Protein AF-A0A5C3MNG6-F1 (afdb_monomer_lite)

Structure (mmCIF, N/CA/C/O backbone):
data_AF-A0A5C3MNG6-F1
#
_entry.id   AF-A0A5C3MNG6-F1
#
loop_
_atom_site.group_PDB
_atom_site.id
_atom_site.type_symbol
_atom_site.label_atom_id
_atom_site.label_alt_id
_atom_site.label_comp_id
_atom_site.label_asym_id
_atom_site.label_entity_id
_atom_site.label_seq_id
_atom_site.pdbx_PDB_ins_code
_atom_site.Cartn_x
_atom_site.Cartn_y
_atom_site.Cartn_z
_atom_site.occupancy
_atom_site.B_iso_or_equiv
_atom_site.auth_seq_id
_atom_site.auth_comp_id
_atom_site.auth_asym_id
_atom_site.auth_atom_id
_atom_site.pdbx_PDB_model_num
ATOM 1 N N . MET A 1 1 ? 19.158 20.078 -53.524 1.00 54.62 1 MET A N 1
ATOM 2 C CA . MET A 1 1 ? 18.203 19.240 -52.770 1.00 54.62 1 MET A CA 1
ATOM 3 C C . MET A 1 1 ? 17.021 20.138 -52.460 1.00 54.62 1 MET A C 1
ATOM 5 O O . MET A 1 1 ? 17.285 21.185 -51.889 1.00 54.62 1 MET A O 1
ATOM 9 N N . PRO A 1 2 ? 15.805 19.857 -52.953 1.00 60.81 2 PRO A N 1
ATOM 10 C CA . PRO A 1 2 ? 14.673 20.749 -52.741 1.00 60.81 2 PRO A CA 1
ATOM 11 C C . PRO A 1 2 ? 14.005 20.488 -51.387 1.00 60.81 2 PRO A C 1
ATOM 13 O O . PRO A 1 2 ? 13.796 19.337 -51.001 1.00 60.81 2 PRO A O 1
ATOM 16 N N . ASP A 1 3 ? 13.689 21.586 -50.708 1.00 53.31 3 ASP A N 1
ATOM 17 C CA . ASP A 1 3 ? 12.902 21.667 -49.484 1.00 53.31 3 ASP A CA 1
ATOM 18 C C . ASP A 1 3 ? 11.469 21.173 -49.723 1.00 53.31 3 ASP A C 1
ATOM 20 O O . ASP A 1 3 ? 10.827 21.534 -50.712 1.00 53.31 3 ASP A O 1
ATOM 24 N N . MET A 1 4 ? 10.968 20.330 -48.819 1.00 63.19 4 MET A N 1
ATOM 25 C CA . MET A 1 4 ? 9.566 19.918 -48.796 1.00 63.19 4 MET A CA 1
ATOM 26 C C . MET A 1 4 ? 8.885 20.496 -47.559 1.00 63.19 4 MET A C 1
ATOM 28 O O . MET A 1 4 ? 8.981 19.948 -46.462 1.00 63.19 4 MET A O 1
ATOM 32 N N . ASP A 1 5 ? 8.182 21.606 -47.776 1.00 58.44 5 ASP A N 1
ATOM 33 C CA . ASP A 1 5 ? 7.196 22.170 -46.861 1.00 58.44 5 ASP A CA 1
ATOM 34 C C . ASP A 1 5 ? 5.979 21.242 -46.765 1.00 58.44 5 ASP A C 1
ATOM 36 O O . ASP A 1 5 ? 5.238 21.046 -47.731 1.00 58.44 5 ASP A O 1
ATOM 40 N N . VAL A 1 6 ? 5.739 20.687 -45.577 1.00 66.19 6 VAL A N 1
ATOM 41 C CA . VAL A 1 6 ? 4.530 19.912 -45.279 1.00 66.19 6 VAL A CA 1
ATOM 42 C C . VAL A 1 6 ? 3.599 20.780 -44.438 1.00 66.19 6 VAL A C 1
ATOM 44 O O . VAL A 1 6 ? 3.673 20.815 -43.212 1.00 66.19 6 VAL A O 1
ATOM 47 N N . SER A 1 7 ? 2.711 21.502 -45.121 1.00 62.97 7 SER A N 1
ATOM 48 C CA . SER A 1 7 ? 1.572 22.189 -44.507 1.00 62.97 7 SER A CA 1
ATOM 49 C C . SER A 1 7 ? 0.498 21.167 -44.119 1.00 62.97 7 SER A C 1
ATOM 51 O O . SER A 1 7 ? -0.148 20.585 -44.988 1.00 62.97 7 SER A O 1
ATOM 53 N N . ALA A 1 8 ? 0.289 20.953 -42.819 1.00 63.41 8 ALA A N 1
ATOM 54 C CA . ALA A 1 8 ? -0.819 20.153 -42.300 1.00 63.41 8 ALA A CA 1
ATOM 55 C C . ALA A 1 8 ? -1.970 21.069 -41.857 1.00 63.41 8 ALA A C 1
ATOM 57 O O . ALA A 1 8 ? -1.847 21.857 -40.920 1.00 63.41 8 ALA A O 1
ATOM 58 N N . THR A 1 9 ? -3.098 20.963 -42.554 1.00 64.44 9 THR A N 1
ATOM 59 C CA . THR A 1 9 ? -4.355 21.656 -42.269 1.00 64.44 9 THR A CA 1
ATOM 60 C C . THR A 1 9 ? -5.095 20.998 -41.101 1.00 64.44 9 THR A C 1
ATOM 62 O O . THR A 1 9 ? -5.352 19.795 -41.081 1.00 64.44 9 THR A O 1
ATOM 65 N N . VAL A 1 10 ? -5.454 21.815 -40.109 1.00 59.25 10 VAL A N 1
ATOM 66 C CA . VAL A 1 10 ? -6.264 21.442 -38.942 1.00 59.25 10 VAL A CA 1
ATOM 67 C C . VAL A 1 10 ? -7.740 21.416 -39.343 1.00 59.25 10 VAL A C 1
ATOM 69 O O . VAL A 1 10 ? -8.311 22.450 -39.682 1.00 59.25 10 VAL A O 1
ATOM 72 N N . ALA A 1 11 ? -8.371 20.243 -39.283 1.00 64.38 11 ALA A N 1
ATOM 73 C CA . ALA A 1 11 ? -9.814 20.087 -39.455 1.00 64.38 11 ALA A CA 1
ATOM 74 C C . ALA A 1 11 ? -10.522 20.143 -38.089 1.00 64.38 11 ALA A C 1
ATOM 76 O O . ALA A 1 11 ? -10.511 19.180 -37.320 1.00 64.38 11 ALA A O 1
ATOM 77 N N . THR A 1 12 ? -11.149 21.277 -37.785 1.00 61.44 12 THR A N 1
ATOM 78 C CA . THR A 1 12 ? -12.071 21.455 -36.657 1.00 61.44 12 THR A CA 1
ATOM 79 C C . THR A 1 12 ? -13.425 20.816 -36.981 1.00 61.44 12 THR A C 1
ATOM 81 O O . THR A 1 12 ? -14.068 21.148 -37.975 1.00 61.44 12 THR A O 1
ATOM 84 N N . LYS A 1 13 ? -13.877 19.877 -36.140 1.00 66.12 13 LYS A N 1
ATOM 85 C CA . LYS A 1 13 ? -15.223 19.287 -36.230 1.00 66.12 13 LYS A CA 1
ATOM 86 C C . LYS A 1 13 ? -16.242 20.151 -35.467 1.00 66.12 13 LYS A C 1
ATOM 88 O O . LYS A 1 13 ? -15.920 20.612 -34.372 1.00 66.12 13 LYS A O 1
ATOM 93 N N . PRO A 1 14 ? -17.464 20.348 -35.994 1.00 66.94 14 PRO A N 1
ATOM 94 C CA . PRO A 1 14 ? -18.497 21.136 -35.333 1.00 66.94 14 PRO A CA 1
ATOM 95 C C . PRO A 1 14 ? -19.142 20.398 -34.150 1.00 66.94 14 PRO A C 1
ATOM 97 O O . PRO A 1 14 ? -19.531 19.234 -34.233 1.00 66.94 14 PRO A O 1
ATOM 100 N N . ASN A 1 15 ? -19.268 21.144 -33.055 1.00 53.03 15 ASN A N 1
ATOM 101 C CA . ASN A 1 15 ? -19.935 20.801 -31.806 1.00 53.03 15 ASN A CA 1
ATOM 102 C C . ASN A 1 15 ? -21.460 20.762 -32.016 1.00 53.03 15 ASN A C 1
ATOM 104 O O . ASN A 1 15 ? -22.053 21.769 -32.398 1.00 53.03 15 ASN A O 1
ATOM 108 N N . THR A 1 16 ? -22.097 19.608 -31.801 1.00 58.75 16 THR A N 1
ATOM 109 C CA . THR A 1 16 ? -23.558 19.453 -31.903 1.00 58.75 16 THR A CA 1
ATOM 110 C C . THR A 1 16 ? -24.147 19.249 -30.511 1.00 58.75 16 THR A C 1
ATOM 112 O O . THR A 1 16 ? -24.258 18.131 -30.010 1.00 58.75 16 THR A O 1
ATOM 115 N N . THR A 1 17 ? -24.529 20.353 -29.877 1.00 55.38 17 THR A N 1
ATOM 116 C CA . THR A 1 17 ? -25.274 20.375 -28.618 1.00 55.38 17 THR A CA 1
ATOM 117 C C . THR A 1 17 ? -26.715 19.942 -28.893 1.00 55.38 17 THR A C 1
ATOM 119 O O . THR A 1 17 ? -27.480 20.676 -29.517 1.00 55.38 17 THR A O 1
ATOM 122 N N . LYS A 1 18 ? -27.104 18.740 -28.457 1.00 63.19 18 LYS A N 1
ATOM 123 C CA . LYS A 1 18 ? -28.511 18.318 -28.441 1.00 63.19 18 LYS A CA 1
ATOM 124 C C . LYS A 1 18 ? -29.114 18.647 -27.078 1.00 63.19 18 LYS A C 1
ATOM 126 O O . LYS A 1 18 ? -28.782 18.021 -26.078 1.00 63.19 18 LYS A O 1
ATOM 131 N N . HIS A 1 19 ? -29.992 19.646 -27.075 1.00 53.91 19 HIS A N 1
ATOM 132 C CA . HIS A 1 19 ? -30.943 19.937 -26.005 1.00 53.91 19 HIS A CA 1
ATOM 133 C C . HIS A 1 19 ? -31.869 18.728 -25.791 1.00 53.91 19 HIS A C 1
ATOM 135 O O . HIS A 1 19 ? -32.524 18.292 -26.738 1.00 53.91 19 HIS A O 1
ATOM 141 N N . LEU A 1 20 ? -31.948 18.212 -24.560 1.00 64.25 20 LEU A N 1
ATOM 142 C CA . LEU A 1 20 ? -33.035 17.328 -24.132 1.00 64.25 20 LEU A CA 1
ATOM 143 C C . LEU A 1 20 ? -34.113 18.137 -23.387 1.00 64.25 20 LEU A C 1
ATOM 145 O O . LEU A 1 20 ? -33.768 19.070 -22.656 1.00 64.25 20 LEU A O 1
ATOM 149 N N . PRO A 1 21 ? -35.402 17.791 -23.555 1.00 63.12 21 PRO A N 1
ATOM 150 C CA . PRO A 1 21 ? -36.504 18.461 -22.885 1.00 63.12 21 PRO A CA 1
ATOM 151 C C . PRO A 1 21 ? -36.658 18.022 -21.423 1.00 63.12 21 PRO A C 1
ATOM 153 O O . PRO A 1 21 ? -36.555 16.844 -21.083 1.00 63.12 21 PRO A O 1
ATOM 156 N N . SER A 1 22 ? -36.968 19.017 -20.592 1.00 58.97 22 SER A N 1
ATOM 157 C CA . SER A 1 22 ? -37.499 18.892 -19.237 1.00 58.97 22 SER A CA 1
ATOM 158 C C . SER A 1 22 ? -38.812 18.107 -19.257 1.00 58.97 22 SER A C 1
ATOM 160 O O . SER A 1 22 ? -39.770 18.515 -19.916 1.00 58.97 22 SER A O 1
ATOM 162 N N . GLN A 1 23 ? -38.858 16.987 -18.536 1.00 59.41 23 GLN A N 1
ATOM 163 C CA . GLN A 1 23 ? -40.107 16.347 -18.144 1.00 59.41 23 GLN A CA 1
ATOM 164 C C . GLN A 1 23 ? -40.190 16.338 -16.622 1.00 59.41 23 GLN A C 1
ATOM 166 O O . GLN A 1 23 ? -39.443 15.639 -15.941 1.00 59.41 23 GLN A O 1
ATOM 171 N N . ALA A 1 24 ? -41.117 17.147 -16.119 1.00 57.00 24 ALA A N 1
ATOM 172 C CA . ALA A 1 24 ? -41.652 17.040 -14.778 1.00 57.00 24 ALA A CA 1
ATOM 173 C C . ALA A 1 24 ? -42.392 15.702 -14.640 1.00 57.00 24 ALA A C 1
ATOM 175 O O . ALA A 1 24 ? -43.233 15.370 -15.477 1.00 57.00 24 ALA A O 1
ATOM 176 N N . LYS A 1 25 ? -42.091 14.954 -13.577 1.00 59.44 25 LYS A N 1
ATOM 177 C CA . LYS A 1 25 ? -42.955 13.891 -13.063 1.00 59.44 25 LYS A CA 1
ATOM 178 C C . LYS A 1 25 ? -43.106 14.052 -11.555 1.00 59.44 25 LYS A C 1
ATOM 180 O O . LYS A 1 25 ? -42.165 13.866 -10.794 1.00 59.44 25 LYS A O 1
ATOM 185 N N . GLU A 1 26 ? -44.289 14.563 -11.243 1.00 55.56 26 GLU A N 1
ATOM 186 C CA . GLU A 1 26 ? -45.231 14.255 -10.165 1.00 55.56 26 GLU A CA 1
ATOM 187 C C . GLU A 1 26 ? -44.799 13.271 -9.069 1.00 55.56 26 GLU A C 1
ATOM 189 O O . GLU A 1 26 ? -44.151 12.254 -9.309 1.00 55.56 26 GLU A O 1
ATOM 194 N N . GLY A 1 27 ? -45.225 13.623 -7.853 1.00 51.34 27 GLY A N 1
ATOM 195 C CA . GLY A 1 27 ? -44.909 12.958 -6.601 1.00 51.34 27 GLY A CA 1
ATOM 196 C C . GLY A 1 27 ? -45.390 11.514 -6.529 1.00 51.34 27 GLY A C 1
ATOM 197 O O . GLY A 1 27 ? -46.513 11.187 -6.907 1.00 51.34 27 GLY A O 1
ATOM 198 N N . GLY A 1 28 ? -44.513 10.675 -5.987 1.00 48.84 28 GLY A N 1
ATOM 199 C CA . GLY A 1 28 ? -44.831 9.356 -5.466 1.00 48.84 28 GLY A CA 1
ATOM 200 C C . GLY A 1 28 ? -44.674 9.387 -3.952 1.00 48.84 28 GLY A C 1
ATOM 201 O O . GLY A 1 28 ? -43.574 9.578 -3.443 1.00 48.84 28 GLY A O 1
ATOM 202 N N . GLU A 1 29 ? -45.803 9.248 -3.270 1.00 61.38 29 GLU A N 1
ATOM 203 C CA . GLU A 1 29 ? -45.958 8.994 -1.842 1.00 61.38 29 GLU A CA 1
ATOM 204 C C . GLU A 1 29 ? -45.194 7.715 -1.464 1.00 61.38 29 GLU A C 1
ATOM 206 O O . GLU A 1 29 ? -45.493 6.631 -1.967 1.00 61.38 29 GLU A O 1
ATOM 211 N N . MET A 1 30 ? -44.154 7.857 -0.641 1.00 48.56 30 MET A N 1
ATOM 212 C CA . MET A 1 30 ? -43.327 6.748 -0.171 1.00 48.56 30 MET A CA 1
ATOM 213 C C . MET A 1 30 ? -43.835 6.360 1.214 1.00 48.56 30 MET A C 1
ATOM 215 O O . MET A 1 30 ? -43.613 7.068 2.190 1.00 48.56 30 MET A O 1
ATOM 219 N N . THR A 1 31 ? -44.601 5.275 1.263 1.00 59.31 31 THR A N 1
ATOM 220 C CA . THR A 1 31 ? -45.083 4.658 2.497 1.00 59.31 31 THR A CA 1
ATOM 221 C C . THR A 1 31 ? -43.910 4.129 3.311 1.00 59.31 31 THR A C 1
ATOM 223 O O . THR A 1 31 ? -43.074 3.396 2.777 1.00 59.31 31 THR A O 1
ATOM 226 N N . ASP A 1 32 ? -43.901 4.464 4.598 1.00 56.94 32 ASP A N 1
ATOM 227 C CA . ASP A 1 32 ? -43.032 3.895 5.621 1.00 56.94 32 ASP A CA 1
ATOM 228 C C . ASP A 1 32 ? -43.123 2.360 5.616 1.00 56.94 32 ASP A C 1
ATOM 230 O O . ASP A 1 32 ? -44.118 1.767 6.035 1.00 56.94 32 ASP A O 1
ATOM 234 N N . MET A 1 33 ? -42.068 1.706 5.133 1.00 60.16 33 MET A N 1
ATOM 235 C CA . MET A 1 33 ? -41.759 0.320 5.472 1.00 60.16 33 MET A CA 1
ATOM 236 C C . MET A 1 33 ? -40.434 0.328 6.221 1.00 60.16 33 MET A C 1
ATOM 238 O O . MET A 1 33 ? -39.359 0.205 5.636 1.00 60.16 33 MET A O 1
ATOM 242 N N . GLU A 1 34 ? -40.534 0.493 7.538 1.00 57.34 34 GLU A N 1
ATOM 243 C CA . GLU A 1 34 ? -39.502 0.077 8.480 1.00 57.34 34 GLU A CA 1
ATOM 244 C C . GLU A 1 34 ? -39.394 -1.458 8.441 1.00 57.34 34 GLU A C 1
ATOM 246 O O . GLU A 1 34 ? -39.904 -2.169 9.306 1.00 57.34 34 GLU A O 1
ATOM 251 N N . GLU A 1 35 ? -38.741 -2.003 7.412 1.00 49.12 35 GLU A N 1
ATOM 252 C CA . GLU A 1 35 ? -38.164 -3.342 7.513 1.00 49.12 35 GLU A CA 1
ATOM 253 C C . GLU A 1 35 ? -36.911 -3.230 8.379 1.00 49.12 35 GLU A C 1
ATOM 255 O O . GLU A 1 35 ? -35.821 -2.881 7.925 1.00 49.12 35 GLU A O 1
ATOM 260 N N . GLY A 1 36 ? -37.105 -3.491 9.673 1.00 46.09 36 GLY A N 1
ATOM 261 C CA . GLY A 1 36 ? -36.033 -3.685 10.632 1.00 46.09 36 GLY A CA 1
ATOM 262 C C . GLY A 1 36 ? -35.097 -4.786 10.150 1.00 46.09 36 GLY A C 1
ATOM 263 O O . GLY A 1 36 ? -35.359 -5.975 10.337 1.00 46.09 36 GLY A O 1
ATOM 264 N N . VAL A 1 37 ? -33.980 -4.378 9.552 1.00 40.88 37 VAL A N 1
ATOM 265 C CA . VAL A 1 37 ? -32.815 -5.234 9.373 1.00 40.88 37 VAL A CA 1
ATOM 266 C C . VAL A 1 37 ? -32.291 -5.521 10.774 1.00 40.88 37 VAL A C 1
ATOM 268 O O . VAL A 1 37 ? -31.590 -4.715 11.383 1.00 40.88 37 VAL A O 1
ATOM 271 N N . VAL A 1 38 ? -32.679 -6.675 11.310 1.00 42.53 38 VAL A N 1
ATOM 272 C CA . VAL A 1 38 ? -32.016 -7.287 12.458 1.00 42.53 38 VAL A CA 1
ATOM 273 C C . VAL A 1 38 ? -30.589 -7.591 12.005 1.00 42.53 38 VAL A C 1
ATOM 275 O O . VAL A 1 38 ? -30.315 -8.638 11.420 1.00 42.53 38 VAL A O 1
ATOM 278 N N . LEU A 1 39 ? -29.681 -6.632 12.201 1.00 41.19 39 LEU A N 1
ATOM 279 C CA . LEU A 1 39 ? -28.248 -6.858 12.078 1.00 41.19 39 LEU A CA 1
ATOM 280 C C . LEU A 1 39 ? -27.883 -7.884 13.152 1.00 41.19 39 LEU A C 1
ATOM 282 O O . LEU A 1 39 ? -27.859 -7.575 14.343 1.00 41.19 39 LEU A O 1
ATOM 286 N N . ASN A 1 40 ? -27.688 -9.130 12.713 1.00 37.72 40 ASN A N 1
ATOM 287 C CA . ASN A 1 40 ? -27.193 -10.227 13.534 1.00 37.72 40 ASN A CA 1
ATOM 288 C C . ASN A 1 40 ? -25.917 -9.768 14.246 1.00 37.72 40 ASN A C 1
ATOM 290 O O . ASN A 1 40 ? -24.873 -9.572 13.625 1.00 37.72 40 ASN A O 1
ATOM 294 N N . ARG A 1 41 ? -26.042 -9.584 15.558 1.00 42.56 41 ARG A N 1
ATOM 295 C CA . ARG A 1 41 ? -25.078 -8.937 16.452 1.00 42.56 41 ARG A CA 1
ATOM 296 C C . ARG A 1 41 ? -23.971 -9.879 16.940 1.00 42.56 41 ARG A C 1
ATOM 298 O O . ARG A 1 41 ? -23.208 -9.504 17.820 1.00 42.56 41 ARG A O 1
ATOM 305 N N . ASP A 1 42 ? -23.867 -11.068 16.346 1.00 42.56 42 ASP A N 1
ATOM 306 C CA . ASP A 1 42 ? -23.201 -12.215 16.975 1.00 42.56 42 ASP A CA 1
ATOM 307 C C . ASP A 1 42 ? -21.942 -12.712 16.235 1.00 42.56 42 ASP A C 1
ATOM 309 O O . ASP A 1 42 ? -21.409 -13.766 16.568 1.00 42.56 42 ASP A O 1
ATOM 313 N N . TRP A 1 43 ? -21.417 -11.990 15.234 1.00 50.62 43 TRP A N 1
ATOM 314 C CA . TRP A 1 43 ? -20.321 -12.527 14.400 1.00 50.62 43 TRP A CA 1
ATOM 315 C C . TRP A 1 43 ? -18.885 -12.267 14.911 1.00 50.62 43 TRP A C 1
ATOM 317 O O . TRP A 1 43 ? -17.932 -12.733 14.294 1.00 50.62 43 TRP A O 1
ATOM 327 N N . CYS A 1 44 ? -18.678 -11.576 16.038 1.00 50.44 44 CYS A N 1
ATOM 328 C CA . CYS A 1 44 ? -17.319 -11.280 16.540 1.00 50.44 44 CYS A CA 1
ATOM 329 C C . CYS A 1 44 ? -16.986 -11.836 17.938 1.00 50.44 44 CYS A C 1
ATOM 331 O O . CYS A 1 44 ? -15.859 -11.643 18.394 1.00 50.44 44 CYS A O 1
ATOM 333 N N . GLU A 1 45 ? -17.902 -12.541 18.612 1.00 47.59 45 GLU A N 1
ATOM 334 C CA . GLU A 1 45 ? -17.697 -12.989 20.006 1.00 47.59 45 GLU A CA 1
ATOM 335 C C . GLU A 1 45 ? -17.312 -14.468 20.182 1.00 47.59 45 GLU A C 1
ATOM 337 O O . GLU A 1 45 ? -17.042 -14.896 21.304 1.00 47.59 45 GLU A O 1
ATOM 342 N N . GLU A 1 46 ? -17.173 -15.249 19.108 1.00 46.12 46 GLU A N 1
ATOM 343 C CA . GLU A 1 46 ? -16.589 -16.595 19.198 1.00 46.12 46 GLU A CA 1
ATOM 344 C C . GLU A 1 46 ? -15.061 -16.486 19.357 1.00 46.12 46 GLU A C 1
ATOM 346 O O . GLU A 1 46 ? -14.276 -16.719 18.436 1.00 46.12 46 GLU A O 1
ATOM 351 N N . ALA A 1 47 ? -14.634 -16.119 20.569 1.00 46.97 47 ALA A N 1
ATOM 352 C CA . ALA A 1 47 ? -13.283 -16.282 21.091 1.00 46.97 47 ALA A CA 1
ATOM 353 C C . ALA A 1 47 ? -12.966 -17.782 21.249 1.00 46.97 47 ALA A C 1
ATOM 355 O O . ALA A 1 47 ? -12.769 -18.299 22.350 1.00 46.97 47 ALA A O 1
ATOM 356 N N . GLY A 1 48 ? -12.947 -18.497 20.124 1.00 39.78 48 GLY A N 1
ATOM 357 C CA . GLY A 1 48 ? -12.365 -19.820 20.013 1.00 39.78 48 GLY A CA 1
ATOM 358 C C . GLY A 1 48 ? -10.874 -19.705 20.287 1.00 39.78 48 GLY A C 1
ATOM 359 O O . GLY A 1 48 ? -10.188 -18.895 19.672 1.00 39.78 48 GLY A O 1
ATOM 360 N N . SER A 1 49 ? -10.408 -20.482 21.261 1.00 49.53 49 SER A N 1
ATOM 361 C CA . SER A 1 49 ? -9.025 -20.578 21.721 1.00 49.53 49 SER A CA 1
ATOM 362 C C . SER A 1 49 ? -8.021 -20.365 20.588 1.00 49.53 49 SER A C 1
ATOM 364 O O . SER A 1 49 ? -7.930 -21.212 19.699 1.00 49.53 49 SER A O 1
ATOM 366 N N . ASP A 1 50 ? -7.287 -19.246 20.640 1.00 43.78 50 ASP A N 1
ATOM 367 C CA . ASP A 1 50 ? -6.210 -18.927 19.701 1.00 43.78 50 ASP A CA 1
ATOM 368 C C . ASP A 1 50 ? -5.326 -20.181 19.554 1.00 43.78 50 ASP A C 1
ATOM 370 O O . ASP A 1 50 ? -4.685 -20.584 20.537 1.00 43.78 50 ASP A O 1
ATOM 374 N N . PRO A 1 51 ? -5.311 -20.864 18.389 1.00 47.75 51 PRO A N 1
ATOM 375 C CA . PRO A 1 51 ? -4.411 -21.984 18.203 1.00 47.75 51 PRO A CA 1
ATOM 376 C C . PRO A 1 51 ? -3.006 -21.440 18.418 1.00 47.75 51 PRO A C 1
ATOM 378 O O . PRO A 1 51 ? -2.640 -20.422 17.828 1.00 47.75 51 PRO A O 1
ATOM 381 N N . ALA A 1 52 ? -2.247 -22.084 19.310 1.00 40.97 52 ALA A N 1
ATOM 382 C CA . ALA A 1 52 ? -0.869 -21.712 19.580 1.00 40.97 52 ALA A CA 1
ATOM 383 C C . ALA A 1 52 ? -0.158 -21.546 18.235 1.00 40.97 52 ALA A C 1
ATOM 385 O O . ALA A 1 52 ? -0.003 -22.519 17.496 1.00 40.97 52 ALA A O 1
ATOM 386 N N . ILE A 1 53 ? 0.193 -20.299 17.904 1.00 41.38 53 ILE A N 1
ATOM 387 C CA . ILE A 1 53 ? 0.920 -19.950 16.690 1.00 41.38 53 ILE A CA 1
ATOM 388 C C . ILE A 1 53 ? 2.268 -20.650 16.818 1.00 41.38 53 ILE A C 1
ATOM 390 O O . ILE A 1 53 ? 3.197 -20.152 17.451 1.00 41.38 53 ILE A O 1
ATOM 394 N N . THR A 1 54 ? 2.356 -21.866 16.289 1.00 42.44 54 THR A N 1
ATOM 395 C CA . THR A 1 54 ? 3.627 -22.532 16.064 1.00 42.44 54 THR A CA 1
ATOM 396 C C . THR A 1 54 ? 4.395 -21.644 15.101 1.00 42.44 54 THR A C 1
ATOM 398 O O . THR A 1 54 ? 3.895 -21.351 14.014 1.00 42.44 54 THR A O 1
ATOM 401 N N . ASP A 1 55 ? 5.567 -21.197 15.551 1.00 45.16 55 ASP A N 1
ATOM 402 C CA . ASP A 1 55 ? 6.560 -20.319 14.916 1.00 45.16 55 ASP A CA 1
ATOM 403 C C . ASP A 1 55 ? 7.113 -20.907 13.602 1.00 45.16 55 ASP A C 1
ATOM 405 O O . ASP A 1 55 ? 8.290 -21.215 13.437 1.00 45.16 55 ASP A O 1
ATOM 409 N N . GLN A 1 56 ? 6.206 -21.194 12.675 1.00 43.44 56 GLN A N 1
ATOM 410 C CA . GLN A 1 56 ? 6.433 -22.042 11.519 1.00 43.44 56 GLN A CA 1
ATOM 411 C C . GLN A 1 56 ? 5.690 -21.492 10.306 1.00 43.44 56 GLN A C 1
ATOM 413 O O . GLN A 1 56 ? 5.094 -22.247 9.550 1.00 43.44 56 GLN A O 1
ATOM 418 N N . SER A 1 57 ? 5.698 -20.172 10.111 1.00 43.66 57 SER A N 1
ATOM 419 C CA . SER A 1 57 ? 5.549 -19.599 8.771 1.00 43.66 57 SER A CA 1
ATOM 420 C C . SER A 1 57 ? 5.905 -18.110 8.739 1.00 43.66 57 SER A C 1
ATOM 422 O O . SER A 1 57 ? 5.087 -17.254 8.397 1.00 43.66 57 SER A O 1
ATOM 424 N N . ALA A 1 58 ? 7.191 -17.797 8.915 1.00 47.19 58 ALA A N 1
ATOM 425 C CA . ALA A 1 58 ? 7.778 -16.838 7.983 1.00 47.19 58 ALA A CA 1
ATOM 426 C C . ALA A 1 58 ? 7.663 -17.486 6.593 1.00 47.19 58 ALA A C 1
ATOM 428 O O . ALA A 1 58 ? 8.591 -18.135 6.118 1.00 47.19 58 ALA A O 1
ATOM 429 N N . VAL A 1 59 ? 6.451 -17.455 6.016 1.00 49.25 59 VAL A N 1
ATOM 430 C CA . VAL A 1 59 ? 6.228 -17.802 4.619 1.00 49.25 59 VAL A CA 1
ATOM 431 C C . VAL A 1 59 ? 7.194 -16.896 3.903 1.00 49.25 59 VAL A C 1
ATOM 433 O O . VAL A 1 59 ? 7.070 -15.676 3.991 1.00 49.25 59 VAL A O 1
ATOM 436 N N . ASP A 1 60 ? 8.199 -17.508 3.302 1.00 53.81 60 ASP A N 1
ATOM 437 C CA . ASP A 1 60 ? 9.194 -16.819 2.522 1.00 53.81 60 ASP A CA 1
ATOM 438 C C . ASP A 1 60 ? 8.457 -16.238 1.309 1.00 53.81 60 ASP A C 1
ATOM 440 O O . ASP A 1 60 ? 8.280 -16.865 0.269 1.00 53.81 60 ASP A O 1
ATOM 444 N N . TRP A 1 61 ? 7.883 -15.048 1.494 1.00 53.16 61 TRP A N 1
ATOM 445 C CA . TRP A 1 61 ? 7.183 -14.305 0.454 1.00 53.16 61 TRP A CA 1
ATOM 446 C C . TRP A 1 61 ? 8.146 -13.921 -0.680 1.00 53.16 61 TRP A C 1
ATOM 448 O O . TRP A 1 61 ? 7.691 -13.602 -1.782 1.00 53.16 61 TRP A O 1
ATOM 458 N N . ASP A 1 62 ? 9.457 -14.023 -0.433 1.00 53.97 62 ASP A N 1
ATOM 459 C CA . ASP A 1 62 ? 10.514 -13.950 -1.437 1.00 53.97 62 ASP A CA 1
ATOM 460 C C . ASP A 1 62 ? 10.648 -15.244 -2.270 1.00 53.97 62 ASP A C 1
ATOM 462 O O . ASP A 1 62 ? 11.131 -15.178 -3.402 1.00 53.97 62 ASP A O 1
ATOM 466 N N . SER A 1 63 ? 10.123 -16.396 -1.824 1.00 50.81 63 SER A N 1
ATOM 467 C CA . SER A 1 63 ? 10.253 -17.680 -2.542 1.00 50.81 63 SER A CA 1
ATOM 468 C C . SER A 1 63 ? 9.621 -17.684 -3.936 1.00 50.81 63 SER A C 1
ATOM 470 O O . SER A 1 63 ? 10.014 -18.475 -4.795 1.00 50.81 63 SER A O 1
ATOM 472 N N . THR A 1 64 ? 8.603 -16.854 -4.186 1.00 53.31 64 THR A N 1
ATOM 473 C CA . THR A 1 64 ? 7.807 -16.969 -5.423 1.00 53.31 64 THR A CA 1
ATOM 474 C C . THR A 1 64 ? 8.506 -16.428 -6.671 1.00 53.31 64 THR A C 1
ATOM 476 O O . THR A 1 64 ? 8.048 -16.689 -7.782 1.00 53.31 64 THR A O 1
ATOM 479 N N . SER A 1 65 ? 9.620 -15.700 -6.540 1.00 55.12 65 SER A N 1
ATOM 480 C CA . SER A 1 65 ? 10.428 -15.315 -7.699 1.00 55.12 65 SER A CA 1
ATOM 481 C C . SER A 1 65 ? 11.831 -14.893 -7.272 1.00 55.12 65 SER A C 1
ATOM 483 O O . SER A 1 65 ? 12.126 -13.702 -7.183 1.00 55.12 65 SER A O 1
ATOM 485 N N . ASN A 1 66 ? 12.726 -15.871 -7.102 1.00 54.62 66 ASN A N 1
ATOM 486 C CA . ASN A 1 66 ? 14.172 -15.689 -6.876 1.00 54.62 66 ASN A CA 1
ATOM 487 C C . ASN A 1 66 ? 14.904 -14.988 -8.045 1.00 54.62 66 ASN A C 1
ATOM 489 O O . ASN A 1 66 ? 16.109 -15.161 -8.239 1.00 54.62 66 ASN A O 1
ATOM 493 N N . SER A 1 67 ? 14.203 -14.219 -8.884 1.00 64.00 67 SER A N 1
ATOM 494 C CA . SER A 1 67 ? 14.862 -13.360 -9.854 1.00 64.00 67 SER A CA 1
ATOM 495 C C . SER A 1 67 ? 15.672 -12.319 -9.083 1.00 64.00 67 SER A C 1
ATOM 497 O O . SER A 1 67 ? 15.135 -11.579 -8.261 1.00 64.00 67 SER A O 1
ATOM 499 N N . SER A 1 68 ? 16.968 -12.235 -9.374 1.00 68.00 68 SER A N 1
ATOM 500 C CA . SER A 1 68 ? 17.895 -11.231 -8.826 1.00 68.00 68 SER A CA 1
ATOM 501 C C . SER A 1 68 ? 17.377 -9.788 -8.915 1.00 68.00 68 SER A C 1
ATOM 503 O O . SER A 1 68 ? 17.879 -8.892 -8.247 1.00 68.00 68 SER A O 1
ATOM 505 N N . ASP A 1 69 ? 16.372 -9.558 -9.758 1.00 72.62 69 ASP A N 1
ATOM 506 C CA . ASP A 1 69 ? 15.749 -8.269 -10.015 1.00 72.62 69 ASP A CA 1
ATOM 507 C C . ASP A 1 69 ? 14.923 -7.743 -8.833 1.00 72.62 69 ASP A C 1
ATOM 509 O O . ASP A 1 69 ? 14.654 -6.545 -8.785 1.00 72.62 69 ASP A O 1
ATOM 513 N N . VAL A 1 70 ? 14.515 -8.608 -7.895 1.00 71.00 70 VAL A N 1
ATOM 514 C CA . VAL A 1 70 ? 13.701 -8.237 -6.722 1.00 71.00 70 VAL A CA 1
ATOM 515 C C . VAL A 1 70 ? 14.495 -7.406 -5.718 1.00 71.00 70 VAL A C 1
ATOM 517 O O . VAL A 1 70 ? 13.954 -6.475 -5.129 1.00 71.00 70 VAL A O 1
ATOM 520 N N . LEU A 1 71 ? 15.789 -7.689 -5.579 1.00 77.00 71 LEU A N 1
ATOM 521 C CA . LEU A 1 71 ? 16.683 -7.010 -4.639 1.00 77.00 71 LEU A CA 1
ATOM 522 C C . LEU A 1 71 ? 17.390 -5.801 -5.265 1.00 77.00 71 LEU A C 1
ATOM 524 O O . LEU A 1 71 ? 18.352 -5.272 -4.712 1.00 77.00 71 LEU A O 1
ATOM 528 N N . HIS A 1 72 ? 16.940 -5.351 -6.439 1.00 81.56 72 HIS A N 1
ATOM 529 C CA . HIS A 1 72 ? 17.527 -4.185 -7.075 1.00 81.56 72 HIS A CA 1
ATOM 530 C C . HIS A 1 72 ? 17.057 -2.900 -6.375 1.00 81.56 72 HIS A C 1
ATOM 532 O O . HIS A 1 72 ? 15.975 -2.374 -6.649 1.00 81.56 72 HIS A O 1
ATOM 538 N N . GLU A 1 73 ? 17.889 -2.397 -5.460 1.00 79.50 73 GLU A N 1
ATOM 539 C CA . GLU A 1 73 ? 17.643 -1.164 -4.699 1.00 79.50 73 GLU A CA 1
ATOM 540 C C . GLU A 1 73 ? 17.625 0.097 -5.587 1.00 79.50 73 GLU A C 1
ATOM 542 O O . GLU A 1 73 ? 16.944 1.083 -5.290 1.00 79.50 73 GLU A O 1
ATOM 547 N N . GLY A 1 74 ? 18.346 0.068 -6.713 1.00 84.44 74 GLY A N 1
ATOM 548 C CA . GLY A 1 74 ? 18.419 1.179 -7.662 1.00 84.44 74 GLY A CA 1
ATOM 549 C C . GLY A 1 74 ? 18.727 2.529 -6.995 1.00 84.44 74 GLY A C 1
ATOM 550 O O . GLY A 1 74 ? 19.465 2.627 -6.018 1.00 84.44 74 GLY A O 1
ATOM 551 N N . ASN A 1 75 ? 18.140 3.602 -7.525 1.00 90.06 75 ASN A N 1
ATOM 552 C CA . ASN A 1 75 ? 18.274 4.974 -7.024 1.00 90.06 75 ASN A CA 1
ATOM 553 C C . ASN A 1 75 ? 17.206 5.374 -5.984 1.00 90.06 75 ASN A C 1
ATOM 555 O O . ASN A 1 75 ? 16.939 6.565 -5.819 1.00 90.06 75 ASN A O 1
ATOM 559 N N . ARG A 1 76 ? 16.560 4.404 -5.317 1.00 89.25 76 ARG A N 1
ATOM 560 C CA . ARG A 1 76 ? 15.426 4.617 -4.390 1.00 89.25 76 ARG A CA 1
ATOM 561 C C . ARG A 1 76 ? 14.173 5.253 -5.016 1.00 89.25 76 ARG A C 1
ATOM 563 O O . ARG A 1 76 ? 13.247 5.606 -4.290 1.00 89.25 76 ARG A O 1
ATOM 570 N N . ILE A 1 77 ? 14.111 5.400 -6.342 1.00 93.12 77 ILE A N 1
ATOM 571 C CA . ILE A 1 77 ? 12.909 5.847 -7.059 1.00 93.12 77 ILE A CA 1
ATOM 572 C C . ILE A 1 77 ? 12.204 4.608 -7.619 1.00 93.12 77 ILE A C 1
ATOM 574 O O . ILE A 1 77 ? 12.826 3.892 -8.403 1.00 93.12 77 ILE A O 1
ATOM 578 N N . PRO A 1 78 ? 10.935 4.334 -7.267 1.00 94.38 78 PRO A N 1
ATOM 579 C CA . PRO A 1 78 ? 10.226 3.143 -7.732 1.00 94.38 78 PRO A CA 1
ATOM 580 C C . PRO A 1 78 ? 10.117 3.097 -9.262 1.00 94.38 78 PRO A C 1
ATOM 582 O O . PRO A 1 78 ? 9.746 4.076 -9.914 1.00 94.38 78 PRO A O 1
ATOM 585 N N . CYS A 1 79 ? 10.414 1.937 -9.845 1.00 94.81 79 CYS A N 1
ATOM 586 C CA . CYS A 1 79 ? 10.330 1.726 -11.286 1.00 94.81 79 CYS A CA 1
ATOM 587 C C . CYS A 1 79 ? 8.876 1.550 -11.747 1.00 94.81 79 CYS A C 1
ATOM 589 O O . CYS A 1 79 ? 8.304 0.461 -11.664 1.00 94.81 79 CYS A O 1
ATOM 591 N N . ARG A 1 80 ? 8.282 2.614 -12.297 1.00 95.25 80 ARG A N 1
ATOM 592 C CA . ARG A 1 80 ? 6.906 2.586 -12.824 1.00 95.25 80 ARG A CA 1
ATOM 593 C C . ARG A 1 80 ? 6.715 1.504 -13.889 1.00 95.25 80 ARG A C 1
ATOM 595 O O . ARG A 1 80 ? 5.759 0.738 -13.813 1.00 95.25 80 ARG A O 1
ATOM 602 N N . SER A 1 81 ? 7.629 1.408 -14.853 1.00 93.06 81 SER A N 1
ATOM 603 C CA . SER A 1 81 ? 7.500 0.456 -15.960 1.00 93.06 81 SER A CA 1
ATOM 604 C C . SER A 1 81 ? 7.565 -1.003 -15.492 1.00 93.06 81 SER A C 1
ATOM 606 O O . SER A 1 81 ? 6.837 -1.849 -16.003 1.00 93.06 81 SER A O 1
ATOM 608 N N . TYR A 1 82 ? 8.383 -1.299 -14.475 1.00 93.12 82 TYR A N 1
ATOM 609 C CA . TYR A 1 82 ? 8.403 -2.615 -13.832 1.00 93.12 82 TYR A CA 1
ATOM 610 C C . TYR A 1 82 ? 7.073 -2.919 -13.130 1.00 93.12 82 TYR A C 1
ATOM 612 O O . TYR A 1 82 ? 6.525 -4.006 -13.300 1.00 93.12 82 TYR A O 1
ATOM 620 N N . ASN A 1 83 ? 6.522 -1.947 -12.396 1.00 94.75 83 ASN A N 1
ATOM 621 C CA . ASN A 1 83 ? 5.313 -2.145 -11.599 1.00 94.75 83 ASN A CA 1
ATOM 622 C C . ASN A 1 83 ? 4.025 -2.267 -12.432 1.00 94.75 83 ASN A C 1
ATOM 624 O O . ASN A 1 83 ? 3.120 -2.996 -12.034 1.00 94.75 83 ASN A O 1
ATOM 628 N N . HIS A 1 84 ? 3.915 -1.596 -13.580 1.00 94.50 84 HIS A N 1
ATOM 629 C CA . HIS A 1 84 ? 2.676 -1.600 -14.377 1.00 94.50 84 HIS A CA 1
ATOM 630 C C . HIS A 1 84 ? 2.646 -2.668 -15.467 1.00 94.50 84 HIS A C 1
ATOM 632 O O . HIS A 1 84 ? 1.733 -3.512 -15.483 1.00 94.50 84 HIS A O 1
ATOM 638 N N . ASP A 1 85 ? 3.663 -2.645 -16.327 1.00 87.00 85 ASP A N 1
ATOM 639 C CA . ASP A 1 85 ? 3.676 -3.364 -17.607 1.00 87.00 85 ASP A CA 1
ATOM 640 C C . ASP A 1 85 ? 4.638 -4.556 -17.606 1.00 87.00 85 ASP A C 1
ATOM 642 O O . ASP A 1 85 ? 4.548 -5.431 -18.462 1.00 87.00 85 ASP A O 1
ATOM 646 N N . GLY A 1 86 ? 5.521 -4.625 -16.605 1.00 78.69 86 GLY A N 1
ATOM 647 C CA . GLY A 1 86 ? 6.631 -5.565 -16.589 1.00 78.69 86 GLY A CA 1
ATOM 648 C C . GLY A 1 86 ? 7.744 -5.059 -17.502 1.00 78.69 86 GLY A C 1
ATOM 649 O O . GLY A 1 86 ? 7.580 -4.890 -18.706 1.00 78.69 86 GLY A O 1
ATOM 650 N N . TRP A 1 87 ? 8.910 -4.779 -16.926 1.00 76.00 87 TRP A N 1
ATOM 651 C CA . TRP A 1 87 ? 10.032 -4.262 -17.702 1.00 76.00 87 TRP A CA 1
ATOM 652 C C . TRP A 1 87 ? 10.793 -5.412 -18.386 1.00 76.00 87 TRP A C 1
ATOM 654 O O . TRP A 1 87 ? 11.209 -6.339 -17.683 1.00 76.00 87 TRP A O 1
ATOM 664 N N . PRO A 1 88 ? 11.030 -5.368 -19.714 1.00 74.12 88 PRO A N 1
ATOM 665 C CA . PRO A 1 88 ? 11.676 -6.466 -20.437 1.00 74.12 88 PRO A CA 1
ATOM 666 C C . PRO A 1 88 ? 13.173 -6.621 -20.110 1.00 74.12 88 PRO A C 1
ATOM 668 O O . PRO A 1 88 ? 13.690 -7.731 -20.144 1.00 74.12 88 PRO A O 1
ATOM 671 N N . ASN A 1 89 ? 13.866 -5.542 -19.719 1.00 73.75 89 ASN A N 1
ATOM 672 C CA . ASN A 1 89 ? 15.319 -5.539 -19.476 1.00 73.75 89 ASN A CA 1
ATOM 673 C C . ASN A 1 89 ? 15.668 -5.238 -18.012 1.00 73.75 89 ASN A C 1
ATOM 675 O O . ASN A 1 89 ? 16.253 -4.199 -17.691 1.00 73.75 89 ASN A O 1
ATOM 679 N N . LYS A 1 90 ? 15.260 -6.128 -17.102 1.00 69.00 90 LYS A N 1
ATOM 680 C CA . LYS A 1 90 ? 15.281 -5.904 -15.642 1.00 69.00 90 LYS A CA 1
ATOM 681 C C . LYS A 1 90 ? 16.667 -5.576 -15.064 1.00 69.00 90 LYS A C 1
ATOM 683 O O . LYS A 1 90 ? 16.755 -4.746 -14.167 1.00 69.00 90 LYS A O 1
ATOM 688 N N . ARG A 1 91 ? 17.743 -6.118 -15.646 1.00 71.69 91 ARG A N 1
ATOM 689 C CA . ARG A 1 91 ? 19.128 -5.952 -15.156 1.00 71.69 91 ARG A CA 1
ATOM 690 C C . ARG A 1 91 ? 19.751 -4.572 -15.391 1.00 71.69 91 ARG A C 1
ATOM 692 O O . ARG A 1 91 ? 20.728 -4.239 -14.733 1.00 71.69 91 ARG A O 1
ATOM 699 N N . ALA A 1 92 ? 19.222 -3.785 -16.328 1.00 84.81 92 ALA A N 1
ATOM 700 C CA . ALA A 1 92 ? 19.755 -2.461 -16.669 1.00 84.81 92 ALA A CA 1
ATOM 701 C C . ALA A 1 92 ? 18.904 -1.309 -16.108 1.00 84.81 92 ALA A C 1
ATOM 703 O O . ALA A 1 92 ? 19.129 -0.145 -16.451 1.00 84.81 92 ALA A O 1
ATOM 704 N N . CYS A 1 93 ? 17.895 -1.618 -15.286 1.00 88.12 93 CYS A N 1
ATOM 705 C CA . CYS A 1 93 ? 17.093 -0.581 -14.659 1.00 88.12 93 CYS A CA 1
ATOM 706 C C . CYS A 1 93 ? 17.951 0.200 -13.655 1.00 88.12 93 CYS A C 1
ATOM 708 O O . CYS A 1 93 ? 18.812 -0.367 -12.999 1.00 88.12 93 CYS A O 1
ATOM 710 N N . ARG A 1 94 ? 17.737 1.515 -13.558 1.00 91.56 94 ARG A N 1
ATOM 711 C CA . ARG A 1 94 ? 18.372 2.367 -12.534 1.00 91.56 94 ARG A CA 1
ATOM 712 C C . ARG A 1 94 ? 17.439 2.645 -11.354 1.00 91.56 94 ARG A C 1
ATOM 714 O O . ARG A 1 94 ? 17.838 3.299 -10.395 1.00 91.56 94 ARG A O 1
ATOM 721 N N . CYS A 1 95 ? 16.187 2.216 -11.466 1.00 92.31 95 CYS A N 1
ATOM 722 C CA . CYS A 1 95 ? 15.110 2.493 -10.527 1.00 92.31 95 CYS A CA 1
ATOM 723 C C . CYS A 1 95 ? 14.924 1.323 -9.557 1.00 92.31 95 CYS A C 1
ATOM 725 O O . CYS A 1 95 ? 15.236 0.188 -9.885 1.00 92.31 95 CYS A O 1
ATOM 727 N N . LEU A 1 96 ? 14.375 1.603 -8.380 1.00 89.75 96 LEU A N 1
ATOM 728 C CA . LEU A 1 96 ? 14.080 0.637 -7.324 1.00 89.75 96 LEU A CA 1
ATOM 729 C C . LEU A 1 96 ? 13.007 -0.368 -7.774 1.00 89.75 96 LEU A C 1
ATOM 731 O O . LEU A 1 96 ? 11.910 0.023 -8.192 1.00 89.75 96 LEU A O 1
ATOM 735 N N . HIS A 1 97 ? 13.316 -1.657 -7.648 1.00 91.38 97 HIS A N 1
ATOM 736 C CA . HIS A 1 97 ? 12.365 -2.763 -7.812 1.00 91.38 97 HIS A CA 1
ATOM 737 C C . HIS A 1 97 ? 11.967 -3.397 -6.478 1.00 91.38 97 HIS A C 1
ATOM 739 O O . HIS A 1 97 ? 10.893 -4.000 -6.397 1.00 91.38 97 HIS A O 1
ATOM 745 N N . ALA A 1 98 ? 12.795 -3.251 -5.439 1.00 88.94 98 ALA A N 1
ATOM 746 C CA . ALA A 1 98 ? 12.476 -3.781 -4.121 1.00 88.94 98 ALA A CA 1
ATOM 747 C C . ALA A 1 98 ? 11.229 -3.085 -3.534 1.00 88.94 98 ALA A C 1
ATOM 749 O O . ALA A 1 98 ? 10.981 -1.909 -3.830 1.00 88.94 98 ALA A O 1
ATOM 750 N N . PRO A 1 99 ? 10.406 -3.807 -2.756 1.00 89.25 99 PRO A N 1
ATOM 751 C CA . PRO A 1 99 ? 9.280 -3.211 -2.050 1.00 89.25 99 PRO A CA 1
ATOM 752 C C . PRO A 1 99 ? 9.755 -2.163 -1.038 1.00 89.25 99 PRO A C 1
ATOM 754 O O . PRO A 1 99 ? 10.849 -2.244 -0.480 1.00 89.25 99 PRO A O 1
ATOM 757 N N . ASP A 1 100 ? 8.901 -1.181 -0.784 1.00 90.75 100 ASP A N 1
ATOM 758 C CA . ASP A 1 100 ? 9.132 -0.112 0.184 1.00 90.75 100 ASP A CA 1
ATOM 759 C C . ASP A 1 100 ? 7.926 0.048 1.115 1.00 90.75 100 ASP A C 1
ATOM 761 O O . ASP A 1 100 ? 6.870 -0.543 0.898 1.00 90.75 100 ASP A O 1
ATOM 765 N N . GLY A 1 101 ? 8.035 0.914 2.125 1.00 91.00 101 GLY A N 1
ATOM 766 C CA . GLY A 1 101 ? 6.937 1.183 3.061 1.00 91.00 101 GLY A CA 1
ATOM 767 C C . GLY A 1 101 ? 5.699 1.847 2.436 1.00 91.00 101 GLY A C 1
ATOM 768 O O . GLY A 1 101 ? 4.832 2.306 3.172 1.00 91.00 101 GLY A O 1
ATOM 769 N N . LYS A 1 102 ? 5.621 1.972 1.103 1.00 94.50 102 LYS A N 1
ATOM 770 C CA . LYS A 1 102 ? 4.469 2.485 0.345 1.00 94.50 102 LYS A CA 1
ATOM 771 C C . LYS A 1 102 ? 3.871 1.428 -0.589 1.00 94.50 102 LYS A C 1
ATOM 773 O O . LYS A 1 102 ? 2.882 1.715 -1.276 1.00 94.50 102 LYS A O 1
ATOM 778 N N . SER A 1 103 ? 4.439 0.223 -0.618 1.00 94.94 103 SER A N 1
ATOM 779 C CA . SER A 1 103 ? 4.031 -0.840 -1.522 1.00 94.94 103 SER A CA 1
ATOM 780 C C . SER A 1 103 ? 4.079 -2.242 -0.909 1.00 94.94 103 SER A C 1
ATOM 782 O O . SER A 1 103 ? 4.820 -2.518 0.028 1.00 94.94 103 SER A O 1
ATOM 784 N N . ILE A 1 104 ? 3.255 -3.137 -1.452 1.00 93.62 104 ILE A N 1
ATOM 785 C CA . ILE A 1 104 ? 3.252 -4.580 -1.159 1.00 93.62 104 ILE A CA 1
ATOM 786 C C . ILE A 1 104 ? 3.511 -5.363 -2.443 1.00 93.62 104 ILE A C 1
ATOM 788 O O . ILE A 1 104 ? 3.328 -4.833 -3.537 1.00 93.62 104 ILE A O 1
ATOM 792 N N . ARG A 1 105 ? 3.930 -6.623 -2.338 1.00 92.94 105 ARG A N 1
ATOM 793 C CA . ARG A 1 105 ? 4.241 -7.458 -3.506 1.00 92.94 105 ARG A CA 1
ATOM 794 C C . ARG A 1 105 ? 3.003 -8.195 -4.013 1.00 92.94 105 ARG A C 1
ATOM 796 O O . ARG A 1 105 ? 2.253 -8.763 -3.222 1.00 92.94 105 ARG A O 1
ATOM 803 N N . ASP A 1 106 ? 2.804 -8.200 -5.331 1.00 93.69 106 ASP A N 1
ATOM 804 C CA . ASP A 1 106 ? 1.825 -9.073 -5.989 1.00 93.69 106 ASP A CA 1
ATOM 805 C C . ASP A 1 106 ? 2.418 -10.449 -6.352 1.00 93.69 106 ASP A C 1
ATOM 807 O O . ASP A 1 106 ? 3.626 -10.675 -6.258 1.00 93.69 106 ASP A O 1
ATOM 811 N N . LYS A 1 107 ? 1.563 -11.369 -6.816 1.00 92.19 107 LYS A N 1
ATOM 812 C CA . LYS A 1 107 ? 1.931 -12.720 -7.282 1.00 92.19 107 LYS A CA 1
ATOM 813 C C . LYS A 1 107 ? 2.906 -12.720 -8.473 1.00 92.19 107 LYS A C 1
ATOM 815 O O . LYS A 1 107 ? 3.487 -13.755 -8.776 1.00 92.19 107 LYS A O 1
ATOM 820 N N . LEU A 1 108 ? 3.096 -11.587 -9.156 1.00 90.56 108 LEU A N 1
ATOM 821 C CA . LEU A 1 108 ? 4.040 -11.425 -10.269 1.00 90.56 108 LEU A CA 1
ATOM 822 C C . LEU A 1 108 ? 5.352 -10.746 -9.839 1.00 90.56 108 LEU A C 1
ATOM 824 O O . LEU A 1 108 ? 6.221 -10.499 -10.679 1.00 90.56 108 LEU A O 1
ATOM 828 N N . GLY A 1 109 ? 5.504 -10.424 -8.551 1.00 90.00 109 GLY A N 1
ATOM 829 C CA . GLY A 1 109 ? 6.660 -9.713 -8.019 1.00 90.00 109 GLY A CA 1
ATOM 830 C C . GLY A 1 109 ? 6.675 -8.221 -8.356 1.00 90.00 109 GLY A C 1
ATOM 831 O O . GLY A 1 109 ? 7.741 -7.626 -8.423 1.00 90.00 109 GLY A O 1
ATOM 832 N N . ARG A 1 110 ? 5.530 -7.586 -8.595 1.00 92.88 110 ARG A N 1
ATOM 833 C CA . ARG A 1 110 ? 5.437 -6.131 -8.788 1.00 92.88 110 ARG A CA 1
ATOM 834 C C . ARG A 1 110 ? 5.026 -5.459 -7.490 1.00 92.88 110 ARG A C 1
ATOM 836 O O . ARG A 1 110 ? 4.360 -6.063 -6.650 1.00 92.88 110 ARG A O 1
ATOM 843 N N . ASN A 1 111 ? 5.379 -4.187 -7.350 1.00 95.19 111 ASN A N 1
ATOM 844 C CA . ASN A 1 111 ? 5.007 -3.401 -6.182 1.00 95.19 111 ASN A CA 1
ATOM 845 C C . ASN A 1 111 ? 3.621 -2.771 -6.416 1.00 95.19 111 ASN A C 1
ATOM 847 O O . ASN A 1 111 ? 3.424 -1.995 -7.355 1.00 95.19 111 ASN A O 1
ATOM 851 N N . VAL A 1 112 ? 2.656 -3.114 -5.565 1.00 96.19 112 VAL A N 1
ATOM 852 C CA . VAL A 1 112 ? 1.269 -2.629 -5.545 1.00 96.19 112 VAL A CA 1
ATOM 853 C C . VAL A 1 112 ? 1.128 -1.506 -4.526 1.00 96.19 112 VAL A C 1
ATOM 855 O O . VAL A 1 112 ? 1.666 -1.588 -3.426 1.00 96.19 112 VAL A O 1
ATOM 858 N N . CYS A 1 113 ? 0.395 -0.451 -4.883 1.00 97.62 113 CYS A N 1
ATOM 859 C CA . CYS A 1 113 ? 0.208 0.719 -4.030 1.00 97.62 113 CYS A CA 1
ATOM 860 C C . CYS A 1 113 ? -0.594 0.381 -2.765 1.00 97.62 113 CYS A C 1
ATOM 862 O O . CYS A 1 113 ? -1.771 0.023 -2.849 1.00 97.62 113 CYS A O 1
ATOM 864 N N . VAL A 1 114 ? -0.010 0.614 -1.588 1.00 95.94 114 VAL A N 1
ATOM 865 C CA . VAL A 1 114 ? -0.689 0.375 -0.302 1.00 95.94 114 VAL A CA 1
ATOM 866 C C . VAL A 1 114 ? -1.887 1.302 -0.108 1.00 95.94 114 VAL A C 1
ATOM 868 O O . VAL A 1 114 ? -2.932 0.870 0.367 1.00 95.94 114 VAL A O 1
ATOM 871 N N . GLN A 1 115 ? -1.793 2.565 -0.536 1.00 95.31 115 GLN A N 1
ATOM 872 C CA . GLN A 1 115 ? -2.933 3.488 -0.464 1.00 95.31 115 GLN A CA 1
ATOM 873 C C . GLN A 1 115 ? -4.107 3.034 -1.338 1.00 95.31 115 GLN A C 1
ATOM 875 O O . GLN A 1 115 ? -5.257 3.191 -0.936 1.00 95.31 115 GLN A O 1
ATOM 880 N N . HIS A 1 116 ? -3.826 2.457 -2.512 1.00 97.00 116 HIS A N 1
ATOM 881 C CA . HIS A 1 116 ? -4.871 1.899 -3.368 1.00 97.00 116 HIS A CA 1
ATOM 882 C C . HIS A 1 116 ? -5.480 0.624 -2.783 1.00 97.00 116 HIS A C 1
ATOM 884 O O . HIS A 1 116 ? -6.677 0.415 -2.928 1.00 97.00 116 HIS A O 1
ATOM 890 N N . MET A 1 117 ? -4.676 -0.209 -2.115 1.00 95.50 117 MET A N 1
ATOM 891 C CA . MET A 1 117 ? -5.184 -1.387 -1.412 1.00 95.50 117 MET A CA 1
ATOM 892 C C . MET A 1 117 ? -6.127 -0.994 -0.270 1.00 95.50 117 MET A C 1
ATOM 894 O O . MET A 1 117 ? -7.165 -1.621 -0.094 1.00 95.50 117 MET A O 1
ATOM 898 N N . MET A 1 118 ? -5.759 0.030 0.507 1.00 93.75 118 MET A N 1
ATOM 899 C CA . MET A 1 118 ? -6.525 0.439 1.680 1.00 93.75 118 MET A CA 1
ATOM 900 C C . MET A 1 118 ? -7.804 1.177 1.316 1.00 93.75 118 MET A C 1
ATOM 902 O O . MET A 1 118 ? -8.841 0.843 1.862 1.00 93.75 118 MET A O 1
ATOM 906 N N . VAL A 1 119 ? -7.732 2.206 0.473 1.00 89.69 119 VAL A N 1
ATOM 907 C CA . VAL A 1 119 ? -8.881 3.062 0.144 1.00 89.69 119 VAL A CA 1
ATOM 908 C C . VAL A 1 119 ? -8.792 3.424 -1.338 1.00 89.69 119 VAL A C 1
ATOM 910 O O . VAL A 1 119 ? -9.108 2.631 -2.221 1.00 89.69 119 VAL A O 1
ATOM 913 N N . LYS A 1 120 ? -8.280 4.618 -1.633 1.00 92.75 120 LYS A N 1
ATOM 914 C CA . LYS A 1 120 ? -8.105 5.166 -2.967 1.00 92.75 120 LYS A CA 1
ATOM 915 C C . LYS A 1 120 ? -6.768 5.887 -2.991 1.00 92.75 120 LYS A C 1
ATOM 917 O O . LYS A 1 120 ? -6.498 6.743 -2.153 1.00 92.75 120 LYS A O 1
ATOM 922 N N . CYS A 1 121 ? -5.921 5.549 -3.959 1.00 96.88 121 CYS A N 1
ATOM 923 C CA . CYS A 1 121 ? -4.714 6.329 -4.189 1.00 96.88 121 CYS A CA 1
ATOM 924 C C . CYS A 1 121 ? -5.107 7.699 -4.754 1.00 96.88 121 CYS A C 1
ATOM 926 O O . CYS A 1 121 ? -5.948 7.790 -5.649 1.00 96.88 121 CYS A O 1
ATOM 928 N N . GLN A 1 122 ? -4.480 8.760 -4.248 1.00 96.69 122 GLN A N 1
ATOM 929 C CA . GLN A 1 122 ? -4.690 10.125 -4.745 1.00 96.69 122 GLN A CA 1
ATOM 930 C C . GLN A 1 122 ? -4.166 10.307 -6.178 1.00 96.69 122 GLN A C 1
ATOM 932 O O . GLN A 1 122 ? -4.586 11.212 -6.894 1.00 96.69 122 GLN A O 1
ATOM 937 N N . LEU A 1 123 ? -3.254 9.433 -6.609 1.00 96.81 123 LEU A N 1
ATOM 938 C CA . LEU A 1 123 ? -2.758 9.387 -7.975 1.00 96.81 123 LEU A CA 1
ATOM 939 C C . LEU A 1 123 ? -3.641 8.461 -8.814 1.00 96.81 123 LEU A C 1
ATOM 941 O O . LEU A 1 123 ? -3.996 7.360 -8.395 1.00 96.81 123 LEU A O 1
ATOM 945 N N . SER A 1 124 ? -3.944 8.875 -10.043 1.00 96.38 124 SER A N 1
ATOM 946 C CA . SER A 1 124 ? -4.527 7.983 -11.051 1.00 96.38 124 SER A CA 1
ATOM 947 C C . SER A 1 124 ? -3.623 6.769 -11.280 1.00 96.38 124 SER A C 1
ATOM 949 O O . SER A 1 124 ? -2.401 6.909 -11.194 1.00 96.38 124 SER A O 1
ATOM 951 N N . ALA A 1 125 ? -4.195 5.623 -11.665 1.00 96.19 125 ALA A N 1
ATOM 952 C CA . ALA A 1 125 ? -3.437 4.396 -11.937 1.00 96.19 125 ALA A CA 1
ATOM 953 C C . ALA A 1 125 ? -2.255 4.633 -12.891 1.00 96.19 125 ALA A C 1
ATOM 955 O O . ALA A 1 125 ? -1.155 4.165 -12.634 1.00 96.19 125 ALA A O 1
ATOM 956 N N . GLU A 1 126 ? -2.442 5.460 -13.921 1.00 95.12 126 GLU A N 1
ATOM 957 C CA . GLU A 1 126 ? -1.370 5.807 -14.852 1.00 95.12 126 GLU A CA 1
ATOM 958 C C . GLU A 1 126 ? -0.247 6.617 -14.195 1.00 95.12 126 GLU A C 1
ATOM 960 O O . GLU A 1 126 ? 0.907 6.449 -14.549 1.00 95.12 126 GLU A O 1
ATOM 965 N N . LYS A 1 127 ? -0.529 7.487 -13.227 1.00 97.00 127 LYS A N 1
ATOM 966 C CA . LYS A 1 127 ? 0.484 8.373 -12.620 1.00 97.00 127 LYS A CA 1
ATOM 967 C C . LYS A 1 127 ? 1.147 7.765 -11.387 1.00 97.00 127 LYS A C 1
ATOM 969 O O . LYS A 1 127 ? 2.242 8.186 -11.022 1.00 97.00 127 LYS A O 1
ATOM 974 N N . CYS A 1 128 ? 0.497 6.802 -10.740 1.00 98.00 128 CYS A N 1
ATOM 975 C CA . CYS A 1 128 ? 1.053 6.126 -9.578 1.00 98.00 128 CYS A CA 1
ATOM 976 C C . CYS A 1 128 ? 2.296 5.318 -9.988 1.00 98.00 128 CYS A C 1
ATOM 978 O O . CYS A 1 128 ? 2.244 4.579 -10.972 1.00 98.00 128 CYS A O 1
ATOM 980 N N . PRO A 1 129 ? 3.423 5.410 -9.262 1.00 96.88 129 PRO A N 1
ATOM 981 C CA . PRO A 1 129 ? 4.604 4.610 -9.581 1.00 96.88 129 PRO A CA 1
ATOM 982 C C . PRO A 1 129 ? 4.435 3.118 -9.250 1.00 96.88 129 PRO A C 1
ATOM 984 O O . PRO A 1 129 ? 5.263 2.308 -9.666 1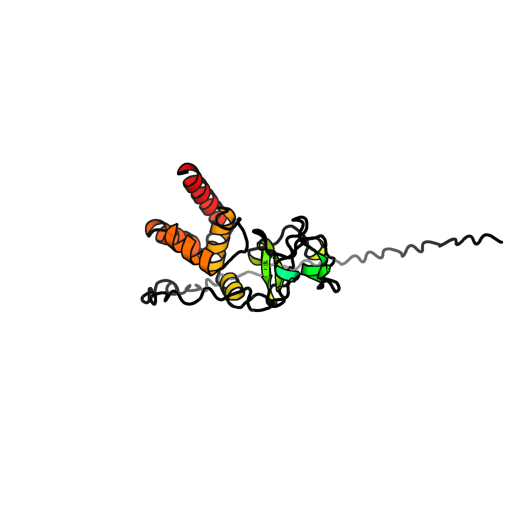.00 96.88 129 PRO A O 1
ATOM 987 N N . TYR A 1 130 ? 3.382 2.753 -8.517 1.00 97.38 130 TYR A N 1
ATOM 988 C CA . TYR A 1 130 ? 3.061 1.382 -8.127 1.00 97.38 130 TYR A CA 1
ATOM 989 C C . TYR A 1 130 ? 1.815 0.882 -8.867 1.00 97.38 130 TYR A C 1
ATOM 991 O O . TYR A 1 130 ? 0.968 1.667 -9.296 1.00 97.38 130 TYR A O 1
ATOM 999 N N . SER A 1 131 ? 1.680 -0.437 -8.971 1.00 97.06 131 SER A N 1
ATOM 1000 C CA . SER A 1 131 ? 0.527 -1.098 -9.581 1.00 97.06 131 SER A CA 1
ATOM 1001 C C . SER A 1 131 ? -0.754 -0.857 -8.782 1.00 97.06 131 SER A C 1
ATOM 1003 O O . SER A 1 131 ? -0.741 -0.836 -7.550 1.00 97.06 131 SER A O 1
ATOM 1005 N N . HIS A 1 132 ? -1.879 -0.736 -9.487 1.00 97.62 132 HIS A N 1
ATOM 1006 C CA . HIS A 1 132 ? -3.230 -0.730 -8.912 1.00 97.62 132 HIS A CA 1
ATOM 1007 C C . HIS A 1 132 ? -3.982 -2.058 -9.162 1.00 97.62 132 HIS A C 1
ATOM 1009 O O . HIS A 1 132 ? -5.187 -2.159 -8.962 1.00 97.62 132 HIS A O 1
ATOM 1015 N N . LYS A 1 133 ? -3.294 -3.106 -9.632 1.00 97.00 133 LYS A N 1
ATOM 1016 C CA . LYS A 1 133 ? -3.917 -4.398 -9.966 1.00 97.00 133 LYS A CA 1
ATOM 1017 C C . LYS A 1 133 ? -4.082 -5.266 -8.711 1.00 97.00 133 LYS A C 1
ATOM 1019 O O . LYS A 1 133 ? -3.222 -6.084 -8.407 1.00 97.00 133 LYS A O 1
ATOM 1024 N N . LEU A 1 134 ? -5.201 -5.104 -8.004 1.00 96.62 134 LEU A N 1
ATOM 1025 C CA . LEU A 1 134 ? -5.457 -5.796 -6.731 1.00 96.62 134 LEU A CA 1
ATOM 1026 C C . LEU A 1 134 ? -5.815 -7.289 -6.879 1.00 96.62 134 LEU A C 1
ATOM 1028 O O . LEU A 1 134 ? -5.601 -8.054 -5.951 1.00 96.62 134 LEU A O 1
ATOM 1032 N N . HIS A 1 135 ? -6.297 -7.727 -8.046 1.00 96.38 135 HIS A N 1
ATOM 1033 C CA . HIS A 1 135 ? -6.642 -9.139 -8.305 1.00 96.38 135 HIS A CA 1
ATOM 1034 C C . HIS A 1 135 ? -5.424 -10.082 -8.354 1.00 96.38 135 HIS A C 1
ATOM 1036 O O . HIS A 1 135 ? -5.580 -11.297 -8.411 1.00 96.38 135 HIS A O 1
ATOM 1042 N N . LEU A 1 136 ? -4.207 -9.529 -8.369 1.00 95.50 136 LEU A N 1
ATOM 1043 C CA . LEU A 1 136 ? -2.955 -10.289 -8.351 1.00 95.50 136 LEU A CA 1
ATOM 1044 C C . LEU A 1 136 ? -2.324 -10.329 -6.961 1.00 95.50 136 LEU A C 1
ATOM 1046 O O . LEU A 1 136 ? -1.209 -10.827 -6.821 1.00 95.50 136 LEU A O 1
ATOM 1050 N N . LEU A 1 137 ? -2.994 -9.798 -5.939 1.00 94.62 137 LEU A N 1
ATOM 1051 C CA . LEU A 1 137 ? -2.493 -9.882 -4.578 1.00 94.62 137 LEU A CA 1
ATOM 1052 C C . LEU A 1 137 ? -2.448 -11.341 -4.100 1.00 94.62 137 LEU A C 1
ATOM 1054 O O . LEU A 1 137 ? -3.307 -12.145 -4.470 1.00 94.62 137 LEU A O 1
ATOM 1058 N N . PRO A 1 138 ? -1.453 -11.703 -3.272 1.00 94.25 138 PRO A N 1
ATOM 1059 C CA . PRO A 1 138 ? -1.473 -12.945 -2.516 1.00 94.25 138 PRO A CA 1
ATOM 1060 C C . PRO A 1 138 ? -2.742 -13.094 -1.675 1.00 94.25 138 PRO A C 1
ATOM 1062 O O . PRO A 1 138 ? -3.358 -12.102 -1.280 1.00 94.25 138 PRO A O 1
ATOM 1065 N N . ASP A 1 139 ? -3.106 -14.333 -1.357 1.00 93.19 139 ASP A N 1
ATOM 1066 C CA . ASP A 1 139 ? -4.386 -14.629 -0.706 1.00 93.19 139 ASP A CA 1
ATOM 1067 C C . ASP A 1 139 ? -4.478 -13.978 0.680 1.00 93.19 139 ASP A C 1
ATOM 1069 O O . ASP A 1 139 ? -5.510 -13.412 1.016 1.00 93.19 139 ASP A O 1
ATOM 1073 N N . LYS A 1 140 ? -3.370 -13.917 1.436 1.00 90.19 140 LYS A N 1
ATOM 1074 C CA . LYS A 1 140 ? -3.343 -13.219 2.736 1.00 90.19 140 LYS A CA 1
ATOM 1075 C C . LYS A 1 140 ? -3.626 -11.716 2.611 1.00 90.19 140 LYS A C 1
ATOM 1077 O O . LYS A 1 140 ? -4.359 -11.160 3.420 1.00 90.19 140 LYS A O 1
ATOM 1082 N N . TRP A 1 141 ? -3.079 -11.055 1.587 1.00 93.25 141 TRP A N 1
ATOM 1083 C CA . TRP A 1 141 ? -3.364 -9.637 1.332 1.00 93.25 141 TRP A CA 1
ATOM 1084 C C . TRP A 1 141 ? -4.796 -9.417 0.846 1.00 93.25 141 TRP A C 1
ATOM 1086 O O . TRP A 1 141 ? -5.415 -8.416 1.199 1.00 93.25 141 TRP A O 1
ATOM 1096 N N . SER A 1 142 ? -5.321 -10.355 0.058 1.00 94.38 142 SER A N 1
ATOM 1097 C CA . SER A 1 142 ? -6.711 -10.326 -0.400 1.00 94.38 142 SER A CA 1
ATOM 1098 C C . SER A 1 142 ? -7.674 -10.489 0.780 1.00 94.38 142 SER A C 1
ATOM 1100 O O . SER A 1 142 ? -8.565 -9.663 0.934 1.00 94.38 142 SER A O 1
ATOM 1102 N N . ALA A 1 143 ? -7.404 -11.433 1.687 1.00 93.44 143 ALA A N 1
ATOM 1103 C CA . ALA A 1 143 ? -8.176 -11.637 2.912 1.00 93.44 143 ALA A CA 1
ATOM 1104 C C . ALA A 1 143 ? -8.183 -10.392 3.818 1.00 93.44 143 ALA A C 1
ATOM 1106 O O . ALA A 1 143 ? -9.244 -9.971 4.261 1.00 93.44 143 ALA A O 1
ATOM 1107 N N . ILE A 1 144 ? -7.029 -9.738 4.027 1.00 92.00 144 ILE A N 1
ATOM 1108 C CA . ILE A 1 144 ? -6.959 -8.474 4.793 1.00 92.00 144 ILE A CA 1
ATOM 1109 C C . ILE A 1 144 ? -7.814 -7.378 4.152 1.00 92.00 144 ILE A C 1
ATOM 1111 O O . ILE A 1 144 ? -8.372 -6.545 4.857 1.00 92.00 144 ILE A O 1
ATOM 1115 N N . ARG A 1 145 ? -7.878 -7.327 2.819 1.00 93.81 145 ARG A N 1
ATOM 1116 C CA . ARG A 1 145 ? -8.652 -6.315 2.094 1.00 93.81 145 ARG A CA 1
ATOM 1117 C C . ARG A 1 145 ? -10.156 -6.583 2.150 1.00 93.81 145 ARG A C 1
ATOM 1119 O O . ARG A 1 145 ? -10.926 -5.627 2.153 1.00 93.81 145 ARG A O 1
ATOM 1126 N N . GLU A 1 146 ? -10.553 -7.847 2.114 1.00 93.31 146 GLU A N 1
ATOM 1127 C CA . GLU A 1 146 ? -11.956 -8.274 2.116 1.00 93.31 146 GLU A CA 1
ATOM 1128 C C . GLU A 1 146 ? -12.578 -8.240 3.516 1.00 93.31 146 GLU A C 1
ATOM 1130 O O . GLU A 1 146 ? -13.785 -8.053 3.626 1.00 93.31 146 GLU A O 1
ATOM 1135 N N . ASP A 1 147 ? -11.766 -8.344 4.571 1.00 91.19 147 ASP A N 1
ATOM 1136 C CA . ASP A 1 147 ? -12.178 -8.193 5.968 1.00 91.19 147 ASP A CA 1
ATOM 1137 C C . ASP A 1 147 ? -12.036 -6.720 6.429 1.00 91.19 147 ASP A C 1
ATOM 1139 O O . ASP A 1 147 ? -10.912 -6.228 6.608 1.00 91.19 147 ASP A O 1
ATOM 1143 N N . PRO A 1 148 ? -13.147 -5.991 6.670 1.00 87.94 148 PRO A N 1
ATOM 1144 C CA . PRO A 1 148 ? -13.104 -4.589 7.093 1.00 87.94 148 PRO A CA 1
ATOM 1145 C C . PRO A 1 148 ? -12.347 -4.365 8.407 1.00 87.94 148 PRO A C 1
ATOM 1147 O O . PRO A 1 148 ? -11.640 -3.362 8.551 1.00 87.94 148 PRO A O 1
ATOM 1150 N N . CYS A 1 149 ? -12.443 -5.297 9.357 1.00 84.50 149 CYS A N 1
ATOM 1151 C CA . CYS A 1 149 ? -11.778 -5.195 10.650 1.00 84.50 149 CYS A CA 1
ATOM 1152 C C . CYS A 1 149 ? -10.260 -5.337 10.492 1.00 84.50 149 CYS A C 1
ATOM 1154 O O . CYS A 1 149 ? -9.497 -4.572 11.093 1.00 84.50 149 CYS A O 1
ATOM 1156 N N . GLN A 1 150 ? -9.798 -6.278 9.666 1.00 86.88 150 GLN A N 1
ATOM 1157 C CA . GLN A 1 150 ? -8.371 -6.433 9.355 1.00 86.88 150 GLN A CA 1
ATOM 1158 C C . GLN A 1 150 ? -7.836 -5.247 8.557 1.00 86.88 150 GLN A C 1
ATOM 1160 O O . GLN A 1 150 ? -6.754 -4.732 8.863 1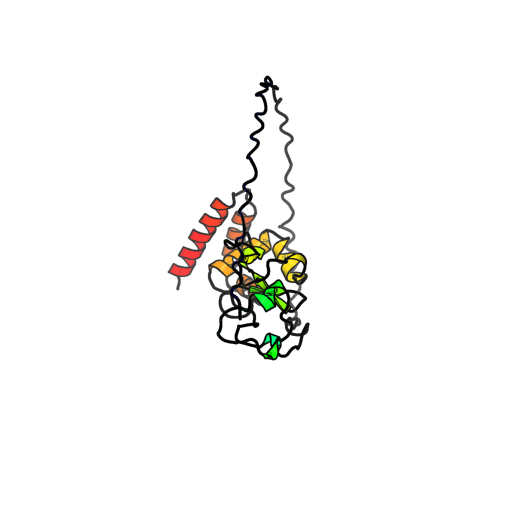.00 86.88 150 GLN A O 1
ATOM 1165 N N . LEU A 1 151 ? -8.605 -4.745 7.592 1.00 89.88 151 LEU A N 1
ATOM 1166 C CA . LEU A 1 151 ? -8.220 -3.574 6.817 1.00 89.88 151 LEU A CA 1
ATOM 1167 C C . LEU A 1 151 ? -8.082 -2.329 7.699 1.00 89.88 151 LEU A C 1
ATOM 1169 O O . LEU A 1 151 ? -7.119 -1.574 7.545 1.00 89.88 151 LEU A O 1
ATOM 1173 N N . ALA A 1 152 ? -8.996 -2.120 8.649 1.00 85.50 152 ALA A N 1
ATOM 1174 C CA . ALA A 1 152 ? -8.932 -1.013 9.598 1.00 85.50 152 ALA A CA 1
ATOM 1175 C C . ALA A 1 152 ? -7.710 -1.116 10.527 1.00 85.50 152 ALA A C 1
ATOM 1177 O O . ALA A 1 152 ? -6.974 -0.139 10.691 1.00 85.50 152 ALA A O 1
ATOM 1178 N N . LYS A 1 153 ? -7.418 -2.314 11.057 1.00 84.75 153 LYS A N 1
ATOM 1179 C CA . LYS A 1 153 ? -6.194 -2.590 11.836 1.00 84.75 153 LYS A CA 1
ATOM 1180 C C . LYS A 1 153 ? -4.931 -2.276 11.032 1.00 84.75 153 LYS A C 1
ATOM 1182 O O . LYS A 1 153 ? -4.022 -1.604 11.524 1.00 84.75 153 LYS A O 1
ATOM 1187 N N . PHE A 1 154 ? -4.879 -2.718 9.778 1.00 89.06 154 PHE A N 1
ATOM 1188 C CA . PHE A 1 154 ? -3.754 -2.450 8.890 1.00 89.06 154 PHE A CA 1
ATOM 1189 C C . PHE A 1 154 ? -3.596 -0.948 8.602 1.00 89.06 154 PHE A C 1
ATOM 1191 O O . PHE A 1 154 ? -2.497 -0.406 8.745 1.00 89.06 154 PHE A O 1
ATOM 1198 N N . ARG A 1 155 ? -4.692 -0.250 8.268 1.00 89.19 155 ARG A N 1
ATOM 1199 C CA . ARG A 1 155 ? -4.717 1.211 8.061 1.00 89.19 155 ARG A CA 1
ATOM 1200 C C . ARG A 1 155 ? -4.170 1.954 9.278 1.00 89.19 155 ARG A C 1
ATOM 1202 O O . ARG A 1 155 ? -3.345 2.855 9.117 1.00 89.19 155 ARG A O 1
ATOM 1209 N N . PHE A 1 156 ? -4.579 1.555 10.480 1.00 84.81 156 PHE A N 1
ATOM 1210 C CA . PHE A 1 156 ? -4.112 2.143 11.731 1.00 84.81 156 PHE A CA 1
ATOM 1211 C C . PHE A 1 156 ? -2.595 2.014 11.896 1.00 84.81 156 PHE A C 1
ATOM 1213 O O . PHE A 1 156 ? -1.889 3.017 12.028 1.00 84.81 156 PHE A O 1
ATOM 1220 N N . LEU A 1 157 ? -2.066 0.792 11.800 1.00 84.56 157 LEU A N 1
ATOM 1221 C CA . LEU A 1 157 ? -0.627 0.541 11.922 1.00 84.56 157 LEU A CA 1
ATOM 1222 C C . LEU A 1 157 ? 0.187 1.265 10.844 1.00 84.56 157 LEU A C 1
ATOM 1224 O O . LEU A 1 157 ? 1.287 1.764 11.109 1.00 84.56 157 LEU A O 1
ATOM 1228 N N . TYR A 1 158 ? -0.362 1.365 9.635 1.00 88.25 158 TYR A N 1
ATOM 1229 C CA . TYR A 1 158 ? 0.252 2.108 8.547 1.00 88.25 158 TYR A CA 1
ATOM 1230 C C . TYR A 1 158 ? 0.333 3.612 8.854 1.00 88.25 158 TYR A C 1
ATOM 1232 O O . TYR A 1 158 ? 1.398 4.219 8.690 1.00 88.25 158 TYR A O 1
ATOM 1240 N N . ARG A 1 159 ? -0.752 4.219 9.362 1.00 86.75 159 ARG A N 1
ATOM 1241 C CA . ARG A 1 159 ? -0.793 5.641 9.764 1.00 86.75 159 ARG A CA 1
ATOM 1242 C C . ARG A 1 159 ? 0.180 5.953 10.896 1.00 86.75 159 ARG A C 1
ATOM 1244 O O . ARG A 1 159 ? 0.897 6.953 10.813 1.00 86.75 159 ARG A O 1
ATOM 1251 N N . LEU A 1 160 ? 0.285 5.065 11.885 1.00 82.06 160 LEU A N 1
ATOM 1252 C CA . LEU A 1 160 ? 1.256 5.188 12.977 1.00 82.06 160 LEU A CA 1
ATOM 1253 C C . LEU A 1 160 ? 2.715 5.106 12.509 1.00 82.06 160 LEU A C 1
ATOM 1255 O O . LEU A 1 160 ? 3.632 5.395 13.270 1.00 82.06 160 LEU A O 1
ATOM 1259 N N . GLY A 1 161 ? 2.966 4.716 11.258 1.00 83.06 161 GLY A N 1
ATOM 1260 C CA . GLY A 1 161 ? 4.316 4.591 10.725 1.00 83.06 161 GLY A CA 1
ATOM 1261 C C . GLY A 1 161 ? 5.069 3.362 11.228 1.00 83.06 161 GLY A C 1
ATOM 1262 O O . GLY A 1 161 ? 6.223 3.175 10.851 1.00 83.06 161 GLY A O 1
ATOM 1263 N N . VAL A 1 162 ? 4.402 2.484 11.984 1.00 77.81 162 VAL A N 1
ATOM 1264 C CA . VAL A 1 162 ? 4.923 1.192 12.469 1.00 77.81 162 VAL A CA 1
ATOM 1265 C C . VAL A 1 162 ? 5.410 0.310 11.311 1.00 77.81 162 VAL A C 1
ATOM 1267 O O . VAL A 1 162 ? 6.275 -0.555 11.480 1.00 77.81 162 VAL A O 1
ATOM 1270 N N . LEU A 1 163 ? 4.854 0.571 10.130 1.00 74.75 163 LEU A N 1
ATOM 1271 C 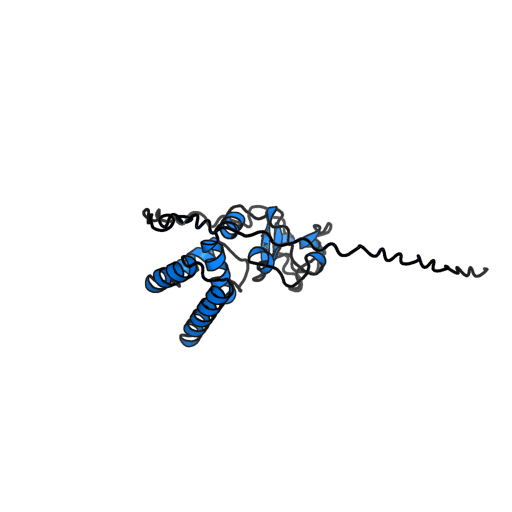CA . LEU A 1 163 ? 5.028 -0.162 8.890 1.00 74.75 163 LEU A CA 1
ATOM 1272 C C . LEU A 1 163 ? 5.869 0.570 7.824 1.00 74.75 163 LEU A C 1
ATOM 1274 O O . LEU A 1 163 ? 6.021 0.069 6.717 1.00 74.75 163 LEU A O 1
ATOM 1278 N N . LYS A 1 164 ? 6.421 1.757 8.119 1.00 68.94 164 LYS A N 1
ATOM 1279 C CA . LYS A 1 164 ? 7.167 2.560 7.124 1.00 68.94 164 LYS A CA 1
ATOM 1280 C C . LYS A 1 164 ? 8.580 2.045 6.828 1.00 68.94 164 LYS A C 1
ATOM 1282 O O . LYS A 1 164 ? 9.216 2.550 5.904 1.00 68.94 164 LYS A O 1
ATOM 1287 N N . GLN A 1 165 ? 9.087 1.088 7.604 1.00 67.19 165 GLN A N 1
ATOM 1288 C CA . GLN A 1 165 ? 10.437 0.550 7.445 1.00 67.19 165 GLN A CA 1
ATOM 1289 C C . GLN A 1 165 ? 10.394 -0.792 6.710 1.00 67.19 165 GLN A C 1
ATOM 1291 O O . GLN A 1 165 ? 9.996 -1.799 7.286 1.00 67.19 165 GLN A O 1
ATOM 1296 N N . GLY A 1 166 ? 10.846 -0.787 5.456 1.00 68.38 166 GLY A N 1
ATOM 1297 C CA . GLY A 1 166 ? 11.036 -1.998 4.658 1.00 68.38 166 GLY A CA 1
ATOM 1298 C C . GLY A 1 166 ? 9.766 -2.546 4.010 1.00 68.38 166 GLY A C 1
ATOM 1299 O O . GLY A 1 166 ? 8.759 -1.848 3.874 1.00 68.38 166 GLY A O 1
ATOM 1300 N N . ALA A 1 167 ? 9.865 -3.797 3.563 1.00 66.06 167 ALA A N 1
ATOM 1301 C CA . ALA A 1 167 ? 8.757 -4.534 2.986 1.00 66.06 167 ALA A CA 1
ATOM 1302 C C . ALA A 1 167 ? 7.674 -4.769 4.043 1.00 66.06 167 ALA A C 1
ATOM 1304 O O . ALA A 1 167 ? 7.945 -5.189 5.168 1.00 66.06 167 ALA A O 1
ATOM 1305 N N . LEU A 1 168 ? 6.435 -4.503 3.659 1.00 77.81 168 LEU A N 1
ATOM 1306 C CA . LEU A 1 168 ? 5.267 -4.825 4.457 1.00 77.81 168 LEU A CA 1
ATOM 1307 C C . LEU A 1 168 ? 5.070 -6.343 4.504 1.00 77.81 168 LEU A C 1
ATOM 1309 O O . LEU A 1 168 ? 4.808 -6.958 3.473 1.00 77.81 168 LEU A O 1
ATOM 1313 N N . ASP A 1 169 ? 5.166 -6.924 5.698 1.00 78.56 169 ASP A N 1
ATOM 1314 C CA . ASP A 1 169 ? 4.851 -8.331 5.962 1.00 78.56 169 ASP A CA 1
ATOM 1315 C C . ASP A 1 169 ? 3.559 -8.427 6.795 1.00 78.56 169 ASP A C 1
ATOM 1317 O O . ASP A 1 169 ? 3.525 -7.890 7.910 1.00 78.56 169 ASP A O 1
ATOM 1321 N N . PRO A 1 170 ? 2.504 -9.109 6.304 1.00 72.50 170 PRO A N 1
ATOM 1322 C CA . PRO A 1 170 ? 1.276 -9.349 7.061 1.00 72.50 170 PRO A CA 1
ATOM 1323 C C . PRO A 1 170 ? 1.502 -9.947 8.455 1.00 72.50 170 PRO A C 1
ATOM 1325 O O . PRO A 1 170 ? 0.817 -9.569 9.401 1.00 72.50 170 PRO A O 1
ATOM 1328 N N . HIS A 1 171 ? 2.478 -10.843 8.618 1.00 78.12 171 HIS A N 1
ATOM 1329 C CA . HIS A 1 171 ? 2.728 -11.480 9.913 1.00 78.12 171 HIS A CA 1
ATOM 1330 C C . HIS A 1 171 ? 3.320 -10.489 10.924 1.00 78.12 171 HIS A C 1
ATOM 1332 O O . HIS A 1 171 ? 2.974 -10.480 12.109 1.00 78.12 171 HIS A O 1
ATOM 1338 N N . LEU A 1 172 ? 4.188 -9.591 10.447 1.00 73.81 172 LEU A N 1
ATOM 1339 C CA . LEU A 1 172 ? 4.736 -8.516 11.266 1.00 73.81 172 LEU A CA 1
ATOM 1340 C C . LEU A 1 172 ? 3.648 -7.523 11.690 1.00 73.81 172 LEU A C 1
ATOM 1342 O O . LEU A 1 172 ? 3.693 -7.027 12.816 1.00 73.81 172 LEU A O 1
ATOM 1346 N N . VAL A 1 173 ? 2.678 -7.243 10.810 1.00 72.56 173 VAL A N 1
ATOM 1347 C CA . VAL A 1 173 ? 1.498 -6.423 11.129 1.00 72.56 173 VAL A CA 1
ATOM 1348 C C . VAL A 1 173 ? 0.767 -7.042 12.319 1.00 72.56 173 VAL A C 1
ATOM 1350 O O . VAL A 1 173 ? 0.592 -6.369 13.330 1.00 72.56 173 VAL A O 1
ATOM 1353 N N . GLU A 1 174 ? 0.419 -8.325 12.238 1.00 73.69 174 GLU A N 1
ATOM 1354 C CA . GLU A 1 174 ? -0.323 -9.038 13.281 1.00 73.69 174 GLU A CA 1
ATOM 1355 C C . GLU A 1 174 ? 0.453 -9.132 14.604 1.00 73.69 174 GLU A C 1
ATOM 1357 O O . GLU A 1 174 ? -0.066 -8.792 15.669 1.00 73.69 174 GLU A O 1
ATOM 1362 N N . THR A 1 175 ? 1.736 -9.490 14.544 1.00 79.94 175 THR A N 1
ATOM 1363 C CA . THR A 1 175 ? 2.601 -9.595 15.730 1.00 79.94 175 THR A CA 1
ATOM 1364 C C . THR A 1 175 ? 2.744 -8.247 16.439 1.00 79.94 175 THR A C 1
ATOM 1366 O O . THR A 1 175 ? 2.619 -8.155 17.665 1.00 79.94 175 THR A O 1
ATOM 1369 N N . LYS A 1 176 ? 2.989 -7.165 15.685 1.00 72.69 176 LYS A N 1
ATOM 1370 C CA . LYS A 1 176 ? 3.093 -5.817 16.261 1.00 72.69 176 LYS A CA 1
ATOM 1371 C C . LYS A 1 176 ? 1.749 -5.329 16.789 1.00 72.69 176 LYS A C 1
ATOM 1373 O O . LYS A 1 176 ? 1.733 -4.673 17.828 1.00 72.69 176 LYS A O 1
ATOM 1378 N N . LEU A 1 177 ? 0.645 -5.669 16.122 1.00 69.56 177 LEU A N 1
ATOM 1379 C CA . LEU A 1 177 ? -0.704 -5.359 16.584 1.00 69.56 177 LEU A CA 1
ATOM 1380 C C . LEU A 1 177 ? -0.958 -5.993 17.954 1.00 69.56 177 LEU A C 1
ATOM 1382 O O . LEU A 1 177 ? -1.304 -5.291 18.896 1.00 69.56 177 LEU A O 1
ATOM 1386 N N . ASN A 1 178 ? -0.709 -7.294 18.090 1.00 73.06 178 ASN A N 1
ATOM 1387 C CA . ASN 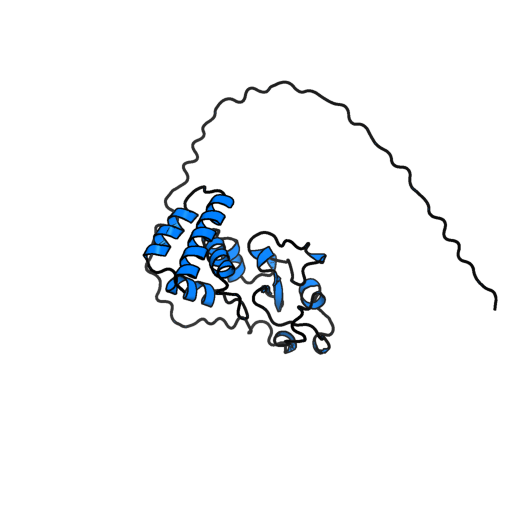A 1 178 ? -0.934 -8.020 19.339 1.00 73.06 178 ASN A CA 1
ATOM 1388 C C . ASN A 1 178 ? -0.070 -7.493 20.491 1.00 73.06 178 ASN A C 1
ATOM 1390 O O . ASN A 1 178 ? -0.512 -7.482 21.637 1.00 73.06 178 ASN A O 1
ATOM 1394 N N . ARG A 1 179 ? 1.137 -6.997 20.193 1.00 76.62 179 ARG A N 1
ATOM 1395 C CA . ARG A 1 179 ? 2.019 -6.390 21.196 1.00 76.62 179 ARG A CA 1
ATOM 1396 C C . ARG A 1 179 ? 1.606 -4.971 21.598 1.00 76.62 179 ARG A C 1
ATOM 1398 O O . ARG A 1 179 ? 1.734 -4.621 22.767 1.00 76.62 179 ARG A O 1
ATOM 1405 N N . LEU A 1 180 ? 1.173 -4.144 20.644 1.00 67.88 180 LEU A N 1
ATOM 1406 C CA . LEU A 1 180 ? 0.785 -2.749 20.895 1.00 67.88 180 LEU A CA 1
ATOM 1407 C C . LEU A 1 180 ? -0.618 -2.640 21.497 1.00 67.88 180 LEU A C 1
ATOM 1409 O O . LEU A 1 180 ? -0.871 -1.761 22.316 1.00 67.88 180 LEU A O 1
ATOM 1413 N N . LEU A 1 181 ? -1.521 -3.536 21.106 1.00 68.12 181 LEU A N 1
ATOM 1414 C CA . LEU A 1 181 ? -2.912 -3.548 21.534 1.00 68.12 181 LEU A CA 1
ATOM 1415 C C . LEU A 1 181 ? -3.102 -4.497 22.724 1.00 68.12 181 LEU A C 1
ATOM 1417 O O . LEU A 1 181 ? -3.836 -5.483 22.630 1.00 68.12 181 LEU A O 1
ATOM 1421 N N . SER A 1 182 ? -2.446 -4.202 23.852 1.00 64.25 182 SER A N 1
ATOM 1422 C CA . SER A 1 182 ? -2.767 -4.866 25.124 1.00 64.25 182 SER A CA 1
ATOM 1423 C C . SER A 1 182 ? -4.265 -4.703 25.445 1.00 64.25 182 SER A C 1
ATOM 1425 O O . SER A 1 182 ? -4.922 -3.799 24.924 1.00 64.25 182 SER A O 1
ATOM 1427 N N . GLY A 1 183 ? -4.828 -5.603 26.262 1.00 61.97 183 GLY A N 1
ATOM 1428 C CA . GLY A 1 183 ? -6.274 -5.895 26.332 1.00 61.97 183 GLY A CA 1
ATOM 1429 C C . GLY A 1 183 ? -7.253 -4.709 26.389 1.00 61.97 183 GLY A C 1
ATOM 1430 O O . GLY A 1 183 ? -8.367 -4.832 25.884 1.00 61.97 183 GLY A O 1
ATOM 1431 N N . TRP A 1 184 ? -6.851 -3.545 26.911 1.00 61.44 184 TRP A N 1
ATOM 1432 C CA . TRP A 1 184 ? -7.683 -2.335 26.901 1.00 61.44 184 TRP A CA 1
ATOM 1433 C C . TRP A 1 184 ? -7.943 -1.782 25.489 1.00 61.44 184 TRP A C 1
ATOM 1435 O O . TRP A 1 184 ? -9.055 -1.362 25.175 1.00 61.44 184 TRP A O 1
ATOM 1445 N N . PHE A 1 185 ? -6.949 -1.832 24.601 1.00 67.69 185 PHE A N 1
ATOM 1446 C CA . PHE A 1 185 ? -7.064 -1.290 23.248 1.00 67.69 185 PHE A CA 1
ATOM 1447 C C . PHE A 1 185 ? -7.902 -2.189 22.330 1.00 67.69 185 PHE A C 1
ATOM 1449 O O . PHE A 1 185 ? -8.594 -1.671 21.458 1.00 67.69 185 PHE A O 1
ATOM 1456 N N . ARG A 1 186 ? -7.895 -3.517 22.549 1.00 66.31 186 ARG A N 1
ATOM 1457 C CA . ARG A 1 186 ? -8.806 -4.446 21.848 1.00 66.31 186 ARG A CA 1
ATOM 1458 C C . ARG A 1 186 ? -10.263 -4.066 22.100 1.00 66.31 186 ARG A C 1
ATOM 1460 O O . ARG A 1 186 ? -11.005 -3.905 21.143 1.00 66.31 186 ARG A O 1
ATOM 1467 N N . ALA A 1 187 ? -10.636 -3.833 23.360 1.00 66.75 187 ALA A N 1
ATOM 1468 C CA . ALA A 1 187 ? -12.004 -3.464 23.721 1.00 66.75 187 ALA A CA 1
ATOM 1469 C C . ALA A 1 187 ? -12.439 -2.112 23.124 1.00 66.75 187 ALA A C 1
ATOM 1471 O O . ALA A 1 187 ? -13.585 -1.971 22.703 1.00 66.75 187 ALA A O 1
ATOM 1472 N N . SER A 1 188 ? -11.539 -1.125 23.060 1.00 69.38 188 SER A N 1
ATOM 1473 C CA . SER A 1 188 ? -11.833 0.179 22.447 1.00 69.38 188 SER A CA 1
ATOM 1474 C C . SER A 1 188 ? -11.910 0.113 20.918 1.00 69.38 188 SER A C 1
ATOM 1476 O O . SER A 1 188 ? -12.790 0.731 20.328 1.00 69.38 188 SER A O 1
ATOM 1478 N N . MET A 1 189 ? -11.028 -0.657 20.271 1.00 69.25 189 MET A N 1
ATOM 1479 C CA . MET A 1 189 ? -11.051 -0.865 18.817 1.00 69.25 189 MET A CA 1
ATOM 1480 C C . MET A 1 189 ? -12.281 -1.651 18.367 1.00 69.25 189 MET A C 1
ATOM 1482 O O . MET A 1 189 ? -12.878 -1.280 17.366 1.00 69.25 189 MET A O 1
ATOM 1486 N N . SER A 1 190 ? -12.680 -2.691 19.103 1.00 69.38 190 SER A N 1
ATO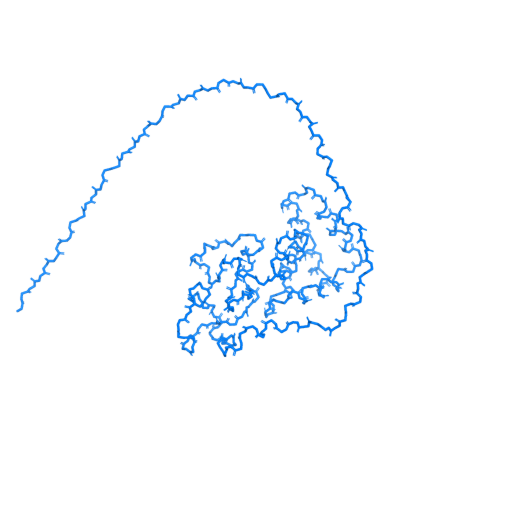M 1487 C CA . SER A 1 190 ? -13.916 -3.434 18.834 1.00 69.38 190 SER A CA 1
ATOM 1488 C C . SER A 1 190 ? -15.116 -2.494 18.780 1.00 69.38 190 SER A C 1
ATOM 1490 O O . SER A 1 190 ? -15.789 -2.437 17.763 1.00 69.38 190 SER A O 1
ATOM 1492 N N . ARG A 1 191 ? -15.281 -1.613 19.775 1.00 68.62 191 ARG A N 1
ATOM 1493 C CA . ARG A 1 191 ? -16.388 -0.639 19.786 1.00 68.62 191 ARG A CA 1
ATOM 1494 C C . ARG A 1 191 ? -16.346 0.369 18.637 1.00 68.62 191 ARG A C 1
ATOM 1496 O O . ARG A 1 191 ? -17.396 0.813 18.191 1.00 68.62 191 ARG A O 1
ATOM 1503 N N . LEU A 1 192 ? -15.152 0.753 18.184 1.00 67.19 192 LEU A N 1
ATOM 1504 C CA . LEU A 1 192 ? -14.989 1.654 17.038 1.00 67.19 192 LEU A CA 1
ATOM 1505 C C . LEU A 1 192 ? -15.302 0.971 15.703 1.00 67.19 192 LEU A C 1
ATOM 1507 O O . LEU A 1 192 ? -15.715 1.646 14.767 1.00 67.19 192 LEU A O 1
ATOM 1511 N N . LEU A 1 193 ? -15.085 -0.342 15.612 1.00 65.44 193 LEU A N 1
ATOM 1512 C CA . LEU A 1 193 ? -15.332 -1.134 14.406 1.00 65.44 193 LEU A CA 1
ATOM 1513 C C . LEU A 1 193 ? -16.742 -1.739 14.361 1.00 65.44 193 LEU A C 1
ATOM 1515 O O . LEU A 1 193 ? -17.216 -2.061 13.280 1.00 65.44 193 LEU A O 1
ATOM 1519 N N . GLU A 1 194 ? -17.392 -1.898 15.514 1.00 67.12 194 GLU A N 1
ATOM 1520 C CA . GLU A 1 194 ? -18.734 -2.482 15.667 1.00 67.12 194 GLU A CA 1
ATOM 1521 C C . GLU A 1 194 ? -19.867 -1.457 15.519 1.00 67.12 194 GLU A C 1
ATOM 1523 O O . GLU A 1 194 ? -21.030 -1.841 15.426 1.00 67.12 194 GLU A O 1
ATOM 1528 N N . GLY A 1 195 ? -19.557 -0.159 15.516 1.00 61.94 195 GLY A N 1
ATOM 1529 C CA . GLY A 1 195 ? -20.550 0.880 15.259 1.00 61.94 195 GLY A CA 1
ATOM 1530 C C . GLY A 1 195 ? -20.678 1.187 13.769 1.00 61.94 195 GLY A C 1
ATOM 1531 O O . GLY A 1 195 ? -19.666 1.248 13.073 1.00 61.94 195 GLY A O 1
ATOM 1532 N N . ASP A 1 196 ? -21.890 1.534 13.318 1.00 61.31 196 ASP A N 1
ATOM 1533 C CA . ASP A 1 196 ? -22.169 2.232 12.042 1.00 61.31 196 ASP A CA 1
ATOM 1534 C C . ASP A 1 196 ? -21.558 3.652 12.000 1.00 61.31 196 ASP A C 1
ATOM 1536 O O . ASP A 1 196 ? -22.087 4.573 11.378 1.00 61.31 196 ASP A O 1
ATOM 1540 N N . ALA A 1 197 ? -20.456 3.864 12.721 1.00 65.44 197 ALA A N 1
ATOM 1541 C CA . ALA A 1 197 ? -19.677 5.075 12.664 1.00 65.44 197 ALA A CA 1
ATOM 1542 C C . ALA A 1 197 ? -19.225 5.257 11.217 1.00 65.44 197 ALA A C 1
ATOM 1544 O O . ALA A 1 197 ? -18.579 4.376 10.637 1.00 65.44 197 ALA A O 1
ATOM 1545 N N . ASP A 1 198 ? -19.594 6.397 10.641 1.00 77.44 198 ASP A N 1
ATOM 1546 C CA . ASP A 1 198 ? -19.138 6.768 9.317 1.00 77.44 198 ASP A CA 1
ATOM 1547 C C . ASP A 1 198 ? -17.597 6.802 9.258 1.00 77.44 198 ASP A C 1
ATOM 1549 O O . ASP A 1 198 ? -16.882 6.799 10.2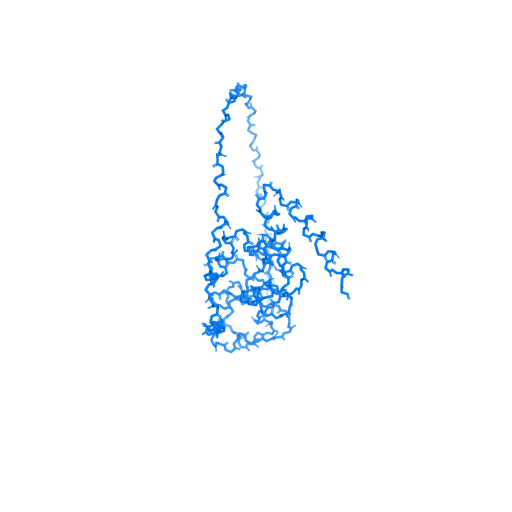69 1.00 77.44 198 ASP A O 1
ATOM 1553 N N . GLU A 1 199 ? -17.069 6.781 8.035 1.00 75.69 199 GLU A N 1
ATOM 1554 C CA . GLU A 1 199 ? -15.625 6.770 7.798 1.00 75.69 199 GLU A CA 1
ATOM 1555 C C . GLU A 1 199 ? -14.916 7.950 8.494 1.00 75.69 199 GLU A C 1
ATOM 1557 O O . GLU A 1 199 ? -13.766 7.803 8.919 1.00 75.69 199 GLU A O 1
ATOM 1562 N N . ASP A 1 200 ? -15.599 9.086 8.674 1.00 76.62 200 ASP A N 1
ATOM 1563 C CA . ASP A 1 200 ? -15.063 10.280 9.326 1.00 76.62 200 ASP A CA 1
ATOM 1564 C C . ASP A 1 200 ? -14.940 10.085 10.844 1.00 76.62 200 ASP A C 1
ATOM 1566 O O . ASP A 1 200 ? -13.873 10.330 11.405 1.00 76.62 200 ASP A O 1
ATOM 1570 N N . ALA A 1 201 ? -15.951 9.524 11.507 1.00 76.38 201 ALA A N 1
ATOM 1571 C CA . ALA A 1 201 ? -15.910 9.195 12.931 1.00 76.38 201 ALA A CA 1
ATOM 1572 C C . ALA A 1 201 ? -14.827 8.151 13.254 1.00 76.38 201 ALA A C 1
ATOM 1574 O O . ALA A 1 201 ? -14.129 8.255 14.269 1.00 76.38 201 ALA A O 1
ATOM 1575 N N . GLN A 1 202 ? -14.632 7.167 12.369 1.00 73.38 202 GLN A N 1
ATOM 1576 C CA . GLN A 1 202 ? -13.508 6.236 12.486 1.00 73.38 202 GLN A CA 1
ATOM 1577 C C . GLN A 1 202 ? -12.172 6.979 12.356 1.00 73.38 202 GLN A C 1
ATOM 1579 O O . GLN A 1 202 ? -11.262 6.756 13.158 1.00 73.38 202 GLN A O 1
ATOM 1584 N N . ASN A 1 203 ? -12.045 7.886 11.382 1.00 75.75 203 ASN A N 1
ATOM 1585 C CA . ASN A 1 203 ? -10.842 8.698 11.189 1.00 75.75 203 ASN A CA 1
ATOM 1586 C C . ASN A 1 203 ? -10.526 9.584 12.404 1.00 75.75 203 ASN A C 1
ATOM 1588 O O . ASN A 1 203 ? -9.371 9.605 12.832 1.00 75.75 203 ASN A O 1
ATOM 1592 N N . ASP A 1 204 ? -11.527 10.227 13.000 1.00 78.38 204 ASP A N 1
ATOM 1593 C CA . ASP A 1 204 ? -11.370 11.074 14.185 1.00 78.38 204 ASP A CA 1
ATOM 1594 C C . ASP A 1 204 ? -10.904 10.267 15.399 1.00 78.38 204 ASP A C 1
ATOM 1596 O O . ASP A 1 204 ? -9.944 10.637 16.084 1.00 78.38 204 ASP A O 1
ATOM 1600 N N . ALA A 1 205 ? -11.526 9.112 15.647 1.00 77.00 205 ALA A N 1
ATOM 1601 C CA . ALA A 1 205 ? -11.102 8.215 16.716 1.00 77.00 205 ALA A CA 1
ATOM 1602 C C . ALA A 1 205 ? -9.653 7.742 16.520 1.00 77.00 205 ALA A C 1
ATOM 1604 O O . ALA A 1 205 ? -8.880 7.651 17.483 1.00 77.00 205 ALA A O 1
ATOM 1605 N N . PHE A 1 206 ? -9.254 7.492 15.270 1.00 74.00 206 PHE A N 1
ATOM 1606 C CA . PHE A 1 206 ? -7.873 7.160 14.936 1.00 74.00 206 PHE A CA 1
ATOM 1607 C C . PHE A 1 206 ? -6.904 8.312 15.194 1.00 74.00 206 PHE A C 1
ATOM 1609 O O . PHE A 1 206 ? -5.810 8.065 15.709 1.00 74.00 206 PHE A O 1
ATOM 1616 N N . ASP A 1 207 ? -7.276 9.547 14.874 1.00 76.62 207 ASP A N 1
ATOM 1617 C CA . ASP A 1 207 ? -6.431 10.715 15.119 1.00 76.62 207 ASP A CA 1
ATOM 1618 C C . ASP A 1 207 ? -6.246 10.964 16.620 1.00 76.62 207 ASP A C 1
ATOM 1620 O O . ASP A 1 207 ? -5.122 11.214 17.068 1.00 76.62 207 ASP A O 1
ATOM 1624 N N . ILE A 1 208 ? -7.298 10.775 17.424 1.00 77.75 208 ILE A N 1
ATOM 1625 C CA . ILE A 1 208 ? -7.225 10.827 18.892 1.00 77.75 208 ILE A CA 1
ATOM 1626 C C . ILE A 1 208 ? -6.240 9.775 19.421 1.00 77.75 208 ILE A C 1
ATOM 1628 O O . ILE A 1 208 ? -5.327 10.106 20.183 1.00 77.75 208 ILE A O 1
ATOM 1632 N N . LEU A 1 209 ? -6.374 8.518 18.988 1.00 75.12 209 LEU A N 1
ATOM 1633 C CA . LEU A 1 209 ? -5.494 7.420 19.407 1.00 75.12 209 LEU A CA 1
ATOM 1634 C C . LEU A 1 209 ? -4.040 7.636 18.973 1.00 75.12 209 LEU A C 1
ATOM 1636 O O . LEU A 1 209 ? -3.113 7.407 19.752 1.00 75.12 209 LEU A O 1
ATOM 1640 N N . SER A 1 210 ? -3.826 8.101 17.743 1.00 73.44 210 SER A N 1
ATOM 1641 C CA . SER A 1 210 ? -2.500 8.423 17.213 1.00 73.44 210 SER A CA 1
ATOM 1642 C C . SER A 1 210 ? -1.835 9.545 18.013 1.00 73.44 210 SER A C 1
ATOM 1644 O O . SER A 1 210 ? -0.657 9.435 18.361 1.00 73.44 210 SER A O 1
ATOM 1646 N N . ASN A 1 211 ? -2.575 10.601 18.354 1.00 73.56 211 ASN A N 1
ATOM 1647 C CA . ASN A 1 211 ? -2.061 11.701 19.170 1.00 73.56 211 ASN A CA 1
ATOM 1648 C C . ASN A 1 211 ? -1.729 11.245 20.596 1.00 73.56 211 ASN A C 1
ATOM 1650 O O . ASN A 1 211 ? -0.666 11.595 21.111 1.00 73.56 211 ASN A O 1
ATOM 1654 N N . ALA A 1 212 ? -2.573 10.404 21.200 1.00 73.56 212 ALA A N 1
ATOM 1655 C CA . ALA A 1 212 ? -2.303 9.818 22.510 1.00 73.56 212 ALA A CA 1
ATOM 1656 C C . ALA A 1 212 ? -1.008 8.988 22.500 1.00 73.56 212 ALA A C 1
ATOM 1658 O O . ALA A 1 212 ? -0.137 9.200 23.341 1.00 73.56 212 ALA A O 1
ATOM 1659 N N . LEU A 1 213 ? -0.824 8.110 21.508 1.00 70.50 213 LEU A N 1
ATOM 1660 C CA . LEU A 1 213 ? 0.399 7.311 21.359 1.00 70.50 213 LEU A CA 1
ATOM 1661 C C . LEU A 1 213 ? 1.654 8.175 21.191 1.00 70.50 213 LEU A C 1
ATOM 1663 O O . LEU A 1 213 ? 2.670 7.883 21.813 1.00 70.50 213 LEU A O 1
ATOM 1667 N N . ARG A 1 214 ? 1.580 9.257 20.405 1.00 74.19 214 ARG A N 1
ATOM 1668 C CA . ARG A 1 214 ? 2.696 10.204 20.233 1.00 74.19 214 ARG A CA 1
ATOM 1669 C C . ARG A 1 214 ? 3.028 10.986 21.500 1.00 74.19 214 ARG A C 1
ATOM 1671 O O . ARG A 1 214 ? 4.164 11.402 21.655 1.00 74.19 214 ARG A O 1
ATOM 1678 N N . SER A 1 215 ? 2.058 11.211 22.384 1.00 73.56 215 SER A N 1
ATOM 1679 C CA . SER A 1 215 ? 2.302 11.902 23.657 1.00 73.56 215 SER A CA 1
ATOM 1680 C C . SER A 1 215 ? 3.003 11.029 24.704 1.00 73.56 215 SER A C 1
ATOM 1682 O O . SER A 1 215 ? 3.543 11.553 25.672 1.00 73.56 215 SER A O 1
ATOM 1684 N N . MET A 1 216 ? 2.995 9.705 24.514 1.00 69.81 216 MET A N 1
ATOM 1685 C CA . MET A 1 216 ? 3.626 8.740 25.422 1.00 69.81 216 MET A CA 1
ATOM 1686 C C . MET A 1 216 ? 5.075 8.390 25.042 1.00 69.81 216 MET A C 1
ATOM 1688 O O . MET A 1 216 ? 5.730 7.667 25.792 1.00 69.81 216 MET A O 1
ATOM 1692 N N . SER A 1 217 ? 5.556 8.855 23.885 1.00 65.31 217 SER A N 1
ATOM 1693 C CA . SER A 1 217 ? 6.918 8.641 23.370 1.00 65.31 217 SER A CA 1
ATOM 1694 C C . SER A 1 217 ? 7.787 9.876 23.541 1.00 65.31 217 SER A C 1
ATOM 1696 O O . SER A 1 217 ? 8.949 9.715 23.966 1.00 65.31 217 SER A O 1
#

Organism: NCBI:txid5364

pLDDT: mean 73.85, std 17.12, range [37.72, 98.0]

Radius of gyration: 25.46 Å; chains: 1; bounding box: 66×45×80 Å

Sequence (217 aa):
MPDMDVSATVATKPNTTKHLPSQAKEGGEMTDMEEGVVLNRDWCEEAGSDPAITDQSAVDWDSTSNSSDVLHEGNRIPCRSYNHDGWPNKRACRCLHAPDGKSIRDKLGRNVCVQHMMVKCQLSAEKCPYSHKLHLLPDKWSAIREDPCQLAKFRFLYRLGVLKQGALDPHLVETKLNRLLSGWFRASMSRLLEGDADEDAQNDAFDILSNALRSMS

Secondary structure (DSSP, 8-state):
-----------PPPP---PPPP--------------------SS----------S-----TTGGG--GGGG--TTSSB-HHHHHT--S-GGG--SB-S--TTEEE-TTSPEEEHHHHHS--SS-TTT-SSB--GGGS-HHHHHHHH-HHHHHHHHHHHHTTTT-SSS--HHHHHHHHHHHS-HHHHHHHHHHHHS---HHHHHHHHHHHHHHHHHT-

Foldseek 3Di:
DDDDDDDDDDDDDDDDDDDDDDDDDDDDDDDDDPPPPPPPLPDPPPPDPDDPPDPPDPPVPVVLDPPPLQPCQAPVAQALCCQAPRDPCSVPDNHGLHEFLQFAQFSVSFTAGPCLLLDNDPDDCNGDSHHNPPVRHDPLSVVCSVDPLSSLLVVLCSVLCVRRGGHDDPVSSVVVSPVVCPPVNVVVSCVLSSDPDPPVSNVVVSVVVSVVVVVVD